Protein AF-H9EZC6-F1 (afdb_monomer)

Mean predicted aligned error: 5.88 Å

Sequence (242 aa):
MAAARDPPEVSLREATQRKLRRFSELRGKLVAPGEFWDIVAITAADEKQELAYNHQLSEKLKRKELPLGVQYHVFVDPAGAKIGNGGSTLCALQRLEKLYGDKWNSFIILLIHSGGYSQRLPNASALGKIFTALPLGNPIYQMLELKLAMYIDFPLHMNPGILVTCADDIELYSIGEFEFIRFDKPGFTALAHPSTLTIGTTHGVFVLDPFDDLKHRDLEYRSCHRFLHKPSIEKMYQFNAV

Radius of gyration: 19.21 Å; Cα contacts (8 Å, |Δi|>4): 349; chains: 1; bounding box: 43×47×51 Å

Foldseek 3Di:
DPPDDDDLVVLLVVQLVVLLVVQVVQQLEADDQLQAFQEEEEEAADPVLQVLQVVVVVVSNVVSVGGPNHHYYYHYQDPDDDPPPVSSVVRVVVVLCVVQPPCSQQGEYEYEYFHDCQVVDPQCNPNTLLQCWDPDDVVTDGLVSQVRSQCSQPSNAAGRDYDYYYSHDHDTAGADPPGDDHHHDPDDDDDDDDDDLVVLLQAKFFQFDDDDDPDDDRDDDTDTDDIDGNDHSVVCVVSVRD

Solvent-accessible surface area (backbone atoms only — not comparable to full-atom values): 14286 Å² total; per-residue (Å²): 131,83,75,82,77,72,58,72,71,55,47,32,51,52,40,47,51,50,32,48,50,55,40,61,70,37,33,54,33,78,57,56,92,50,68,41,57,47,29,41,38,34,36,17,62,33,70,69,50,30,54,53,50,52,50,54,53,52,52,34,50,77,70,32,68,39,55,33,77,47,46,78,44,70,40,57,42,73,89,78,73,89,63,55,71,72,42,46,49,54,53,45,50,54,50,44,39,71,74,48,45,91,56,47,70,70,34,38,32,41,36,31,49,39,48,56,78,38,84,88,38,78,83,22,49,82,65,24,46,35,58,31,77,45,105,45,72,86,76,67,30,27,36,50,56,50,55,55,17,61,51,50,71,45,39,73,28,42,50,56,43,74,51,78,47,63,35,85,72,81,76,82,64,37,73,53,98,89,52,80,79,74,50,76,68,89,84,83,86,82,89,83,77,92,74,56,66,75,58,34,41,78,32,76,39,69,24,57,62,90,74,94,71,86,71,89,64,87,65,84,90,77,62,67,84,46,78,38,79,43,37,55,64,68,54,30,61,76,63,62,49,119

InterPro domains:
  IPR012887 GDP-fucose pyrophosphorylase domain [PF07959] (101-242)

Structure (mmCIF, N/CA/C/O backbone):
data_AF-H9EZC6-F1
#
_entry.id   AF-H9EZC6-F1
#
loop_
_atom_site.group_PDB
_atom_site.id
_atom_site.type_symbol
_atom_site.label_atom_id
_atom_site.label_alt_id
_atom_site.label_comp_id
_atom_site.label_asym_id
_atom_site.label_entity_id
_atom_site.label_seq_id
_atom_site.pdbx_PDB_ins_code
_atom_site.Cartn_x
_atom_site.Cartn_y
_atom_site.Cartn_z
_atom_site.occupancy
_atom_site.B_iso_or_equiv
_atom_site.auth_seq_id
_atom_site.auth_comp_id
_atom_site.auth_asym_id
_atom_site.auth_atom_id
_atom_site.pdbx_PDB_model_num
ATOM 1 N N . MET A 1 1 ? 12.438 25.094 -27.622 1.00 32.56 1 MET A N 1
ATOM 2 C CA . MET A 1 1 ? 13.583 24.736 -26.760 1.00 32.56 1 MET A CA 1
ATOM 3 C C . MET A 1 1 ? 13.101 23.652 -25.819 1.00 32.56 1 MET A C 1
ATOM 5 O O . MET A 1 1 ? 12.240 23.939 -25.002 1.00 32.56 1 MET A O 1
ATOM 9 N N . ALA A 1 2 ? 13.541 22.407 -26.006 1.00 34.75 2 ALA A N 1
ATOM 10 C CA . ALA A 1 2 ? 13.236 21.346 -25.051 1.00 34.75 2 ALA A CA 1
ATOM 11 C C . ALA A 1 2 ? 14.028 21.645 -23.774 1.00 34.75 2 ALA A C 1
ATOM 13 O O . ALA A 1 2 ? 15.254 21.735 -23.837 1.00 34.75 2 ALA A O 1
ATOM 14 N N . ALA A 1 3 ? 13.334 21.886 -22.661 1.00 39.91 3 ALA A N 1
ATOM 15 C CA . ALA A 1 3 ? 13.980 22.002 -21.363 1.00 39.91 3 ALA A CA 1
ATOM 16 C C . ALA A 1 3 ? 14.793 20.722 -21.117 1.00 39.91 3 ALA A C 1
ATOM 18 O O . ALA A 1 3 ? 14.303 19.615 -21.364 1.00 39.91 3 ALA A O 1
ATOM 19 N N . ALA A 1 4 ? 16.053 20.879 -20.712 1.00 46.38 4 ALA A N 1
ATOM 20 C CA . ALA A 1 4 ? 16.872 19.755 -20.290 1.00 46.38 4 ALA A CA 1
ATOM 21 C C . ALA A 1 4 ? 16.149 19.070 -19.122 1.00 46.38 4 ALA A C 1
ATOM 23 O O . ALA A 1 4 ? 15.811 19.733 -18.146 1.00 46.38 4 ALA A O 1
ATOM 24 N N . ARG A 1 5 ? 15.842 17.777 -19.264 1.00 57.22 5 ARG A N 1
ATOM 25 C CA . ARG A 1 5 ? 15.222 16.995 -18.191 1.00 57.22 5 ARG A CA 1
ATOM 26 C C . ARG A 1 5 ? 16.236 16.816 -17.068 1.00 57.22 5 ARG A C 1
ATOM 28 O O . ARG A 1 5 ? 17.398 16.516 -17.348 1.00 57.22 5 ARG A O 1
ATOM 35 N N . ASP A 1 6 ? 15.785 16.981 -15.831 1.00 56.06 6 ASP A N 1
ATOM 36 C CA . ASP A 1 6 ? 16.609 16.704 -14.663 1.00 56.06 6 ASP A CA 1
ATOM 37 C C . ASP A 1 6 ? 17.053 15.233 -14.641 1.00 56.06 6 ASP A C 1
ATOM 39 O O . ASP A 1 6 ? 16.346 14.359 -15.157 1.00 56.06 6 ASP A O 1
ATOM 43 N N . PRO A 1 7 ? 18.222 14.924 -14.052 1.00 61.66 7 PRO A N 1
ATOM 44 C CA . PRO A 1 7 ? 18.649 13.546 -13.859 1.00 61.66 7 PRO A CA 1
ATOM 45 C C . PRO A 1 7 ? 17.570 12.736 -13.110 1.00 61.66 7 PRO A C 1
ATOM 47 O O . PRO A 1 7 ? 16.959 13.276 -12.181 1.00 61.66 7 PRO A O 1
ATOM 50 N N . PRO A 1 8 ? 17.370 11.438 -13.419 1.00 64.06 8 PRO A N 1
ATOM 51 C CA . PRO A 1 8 ? 16.314 10.612 -12.810 1.00 64.06 8 PRO A CA 1
ATOM 52 C C . PRO A 1 8 ? 16.313 10.628 -11.270 1.00 64.06 8 PRO A C 1
ATOM 54 O O . PRO A 1 8 ? 15.268 10.624 -10.623 1.00 64.06 8 PRO A O 1
ATOM 57 N N . GLU A 1 9 ? 17.499 10.716 -10.664 1.00 70.94 9 GLU A N 1
ATOM 58 C CA . GLU A 1 9 ? 17.682 10.770 -9.209 1.00 70.94 9 GLU A CA 1
ATOM 59 C C . GLU A 1 9 ? 17.181 12.090 -8.583 1.00 70.94 9 GLU A C 1
ATOM 61 O O . GLU A 1 9 ? 16.659 12.098 -7.465 1.00 70.94 9 GLU A O 1
ATOM 66 N N . VAL A 1 10 ? 17.275 13.204 -9.318 1.00 77.06 10 VAL A N 1
ATOM 67 C CA . VAL A 1 10 ? 16.766 14.519 -8.894 1.00 77.06 10 VAL A CA 1
ATOM 68 C C . VAL A 1 10 ? 15.237 14.534 -8.970 1.00 77.06 10 VAL A C 1
ATOM 70 O O . VAL A 1 10 ? 14.586 14.848 -7.971 1.00 77.06 10 VAL A O 1
ATOM 73 N N . SER A 1 11 ? 14.674 14.070 -10.092 1.00 84.00 11 SER A N 1
ATOM 74 C CA . SER A 1 11 ? 13.224 13.899 -10.309 1.00 84.00 11 SER A CA 1
ATOM 75 C C . SER A 1 11 ? 12.580 13.068 -9.189 1.00 84.00 11 SER A C 1
ATOM 77 O O . SER A 1 11 ? 11.600 13.484 -8.561 1.00 84.00 11 SER A O 1
ATOM 79 N N . LEU A 1 12 ? 13.180 11.921 -8.849 1.00 89.06 12 LEU A N 1
ATOM 80 C CA . LEU A 1 12 ? 12.674 11.034 -7.802 1.00 89.06 12 LEU A CA 1
ATOM 81 C C . LEU A 1 12 ? 12.683 11.690 -6.415 1.00 89.06 12 LEU A C 1
ATOM 83 O O . LEU A 1 12 ? 11.717 11.567 -5.650 1.00 89.06 12 LEU A O 1
ATOM 87 N N . ARG A 1 13 ? 13.763 12.401 -6.078 1.00 91.44 13 ARG A N 1
ATOM 88 C CA . ARG A 1 13 ? 13.899 13.099 -4.794 1.00 91.44 13 ARG A CA 1
ATOM 89 C C . ARG A 1 13 ? 12.854 14.198 -4.649 1.00 91.44 13 ARG A C 1
ATOM 91 O O . ARG A 1 13 ? 12.199 14.282 -3.608 1.00 91.44 13 ARG A O 1
ATOM 98 N N . GLU A 1 14 ? 12.673 15.018 -5.676 1.00 92.50 14 GLU A N 1
ATOM 99 C CA . GLU A 1 14 ? 11.686 16.098 -5.674 1.00 92.50 14 GLU A CA 1
ATOM 100 C C . GLU A 1 14 ? 10.259 15.558 -5.594 1.00 92.50 14 GLU A C 1
ATOM 102 O O . GLU A 1 14 ? 9.465 16.022 -4.768 1.00 92.50 14 GLU A O 1
ATOM 107 N N . ALA A 1 15 ? 9.949 14.517 -6.371 1.00 93.06 15 ALA A N 1
ATOM 108 C CA . ALA A 1 15 ? 8.660 13.843 -6.322 1.00 93.06 15 ALA A CA 1
ATOM 109 C C . ALA A 1 15 ? 8.387 13.240 -4.937 1.00 93.06 15 ALA A C 1
ATOM 111 O O . ALA A 1 15 ? 7.265 13.324 -4.437 1.00 93.06 15 ALA A O 1
ATOM 112 N N . THR A 1 16 ? 9.399 12.663 -4.287 1.00 94.44 16 THR A N 1
ATOM 113 C CA . THR A 1 16 ? 9.291 12.137 -2.917 1.00 94.44 16 THR A CA 1
ATOM 114 C C . THR A 1 16 ? 9.009 13.260 -1.920 1.00 94.44 16 THR A C 1
ATOM 116 O O . THR A 1 16 ? 8.080 13.166 -1.117 1.00 94.44 16 THR A O 1
ATOM 119 N N . GLN A 1 17 ? 9.747 14.370 -1.998 1.00 94.94 17 GLN A N 1
ATOM 120 C CA . GLN A 1 17 ? 9.526 15.527 -1.129 1.00 94.94 17 GLN A CA 1
ATOM 121 C C . GLN A 1 17 ? 8.145 16.160 -1.331 1.00 94.94 17 GLN A C 1
ATOM 123 O O . GLN A 1 17 ? 7.501 16.534 -0.352 1.00 94.94 17 GLN A O 1
ATOM 128 N N . ARG A 1 18 ? 7.664 16.254 -2.577 1.00 95.56 18 ARG A N 1
ATOM 129 C CA . ARG A 1 18 ? 6.307 16.721 -2.897 1.00 95.56 18 ARG A CA 1
ATOM 130 C C . ARG A 1 18 ? 5.257 15.870 -2.191 1.00 95.56 18 ARG A C 1
ATOM 132 O O . ARG A 1 18 ? 4.394 16.424 -1.515 1.00 95.56 18 ARG A O 1
ATOM 139 N N . LYS A 1 19 ? 5.349 14.543 -2.312 1.00 96.06 19 LYS A N 1
ATOM 140 C CA . LYS A 1 19 ? 4.419 13.606 -1.668 1.00 96.06 19 LYS A CA 1
ATOM 141 C C . LYS A 1 19 ? 4.430 13.744 -0.144 1.00 96.06 19 LYS A C 1
ATOM 143 O O . LYS A 1 19 ? 3.372 13.823 0.472 1.00 96.06 19 LYS A O 1
ATOM 148 N N . LEU A 1 20 ? 5.616 13.854 0.461 1.00 96.75 20 LEU A N 1
ATOM 149 C CA . LEU A 1 20 ? 5.766 14.060 1.907 1.00 96.75 20 LEU A CA 1
ATOM 150 C C . LEU A 1 20 ? 5.159 15.392 2.378 1.00 96.75 20 LEU A C 1
ATOM 152 O O . LEU A 1 20 ? 4.493 15.412 3.414 1.00 96.75 20 LEU A O 1
ATOM 156 N N . ARG A 1 21 ? 5.356 16.486 1.625 1.00 96.38 21 ARG A N 1
ATOM 157 C CA . ARG A 1 21 ? 4.735 17.794 1.909 1.00 96.38 21 ARG A CA 1
ATOM 158 C C . ARG A 1 21 ? 3.214 17.710 1.824 1.00 96.38 21 ARG A C 1
ATOM 160 O O . ARG A 1 21 ? 2.544 18.055 2.791 1.00 96.38 21 ARG A O 1
ATOM 167 N N . ARG A 1 22 ? 2.690 17.155 0.728 1.00 96.12 22 ARG A N 1
ATOM 168 C CA . ARG A 1 22 ? 1.249 16.955 0.527 1.00 96.12 22 ARG A CA 1
ATOM 169 C C . ARG A 1 22 ? 0.639 16.113 1.650 1.00 96.12 22 ARG A C 1
ATOM 171 O O . ARG A 1 22 ? -0.385 16.486 2.204 1.00 96.12 22 ARG A O 1
ATOM 178 N N . PHE A 1 23 ? 1.286 15.016 2.047 1.00 97.38 23 PHE A N 1
ATOM 179 C CA . PHE A 1 23 ? 0.817 14.209 3.175 1.00 97.38 23 PHE A CA 1
ATOM 180 C C . PHE A 1 23 ? 0.803 15.018 4.472 1.00 97.38 23 PHE A C 1
ATOM 182 O O . PHE A 1 23 ? -0.199 15.015 5.182 1.00 97.38 23 PHE A O 1
ATOM 189 N N . SER A 1 24 ? 1.878 15.761 4.753 1.00 96.44 24 SER A N 1
ATOM 190 C CA . SER A 1 24 ? 1.959 16.621 5.935 1.00 96.44 24 SER A CA 1
ATOM 191 C C . SER A 1 24 ? 0.844 17.667 5.986 1.00 96.44 24 SER A C 1
ATOM 193 O O . SER A 1 24 ? 0.388 18.002 7.076 1.00 96.44 24 SER A O 1
ATOM 195 N N . GLU A 1 25 ? 0.3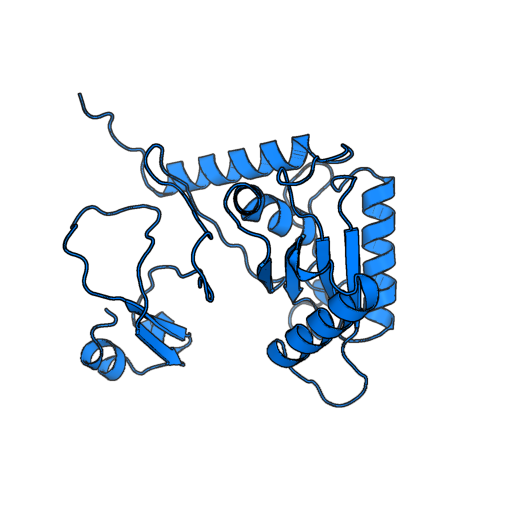96 18.175 4.838 1.00 96.31 25 GLU A N 1
ATOM 196 C CA . GLU A 1 25 ? -0.709 19.132 4.748 1.00 96.31 25 GLU A CA 1
ATOM 197 C C . GLU A 1 25 ? -2.073 18.510 5.064 1.00 96.31 25 GLU A C 1
ATOM 199 O O . GLU A 1 25 ? -2.957 19.246 5.500 1.00 96.31 25 GLU A O 1
ATOM 204 N N . LEU A 1 26 ? -2.255 17.197 4.875 1.00 97.00 26 LEU A N 1
ATOM 205 C CA . LEU A 1 26 ? -3.508 16.484 5.164 1.00 97.00 26 LEU A CA 1
ATOM 206 C C . LEU A 1 26 ? -3.623 16.013 6.622 1.00 97.00 26 LEU A C 1
ATOM 208 O O . LEU A 1 26 ? -4.726 15.733 7.096 1.00 97.00 26 LEU A O 1
ATOM 212 N N . ARG A 1 27 ? -2.507 15.917 7.354 1.00 96.69 27 ARG A N 1
ATOM 213 C CA . ARG A 1 27 ? -2.490 15.440 8.748 1.00 96.69 27 ARG A CA 1
ATOM 214 C C . ARG A 1 27 ? -3.415 16.285 9.626 1.00 96.69 27 ARG A C 1
ATOM 216 O O . ARG A 1 27 ? -3.333 17.513 9.639 1.00 96.69 27 ARG A O 1
ATOM 223 N N . GLY A 1 28 ? -4.318 15.623 10.350 1.00 97.44 28 GLY A N 1
ATOM 224 C CA . GLY A 1 28 ? -5.269 16.288 11.238 1.00 97.44 28 GLY A CA 1
ATOM 225 C C . GLY A 1 28 ? -6.400 17.053 10.551 1.00 97.44 28 GLY A C 1
ATOM 226 O O . GLY A 1 28 ? -7.158 17.727 11.251 1.00 97.44 28 GLY A O 1
ATOM 227 N N . LYS A 1 29 ? -6.518 16.980 9.220 1.00 97.88 29 LYS A N 1
ATOM 228 C CA . LYS A 1 29 ? -7.589 17.620 8.446 1.00 97.88 29 LYS A CA 1
ATOM 229 C C . LYS A 1 29 ? -8.575 16.584 7.932 1.00 97.88 29 LYS A C 1
ATOM 231 O O . LYS A 1 29 ? -8.196 15.447 7.674 1.00 97.88 29 LYS A O 1
ATOM 236 N N . LEU A 1 30 ? -9.832 16.994 7.785 1.00 97.44 30 LEU A N 1
ATOM 237 C CA . LEU A 1 30 ? -10.843 16.190 7.109 1.00 97.44 30 LEU A CA 1
ATOM 238 C C . LEU A 1 30 ? -10.522 16.156 5.611 1.00 97.44 30 LEU A C 1
ATOM 240 O O . LEU A 1 30 ? -10.418 17.219 5.002 1.00 97.44 30 LEU A O 1
ATOM 244 N N . VAL A 1 31 ? -10.352 14.962 5.050 1.00 96.31 31 VAL A N 1
ATOM 245 C CA . VAL A 1 31 ? -10.200 14.764 3.601 1.00 96.31 31 VAL A CA 1
ATOM 246 C C . VAL A 1 31 ? -11.561 14.519 2.958 1.00 96.31 31 VAL A C 1
ATOM 248 O O . VAL A 1 31 ? -12.413 13.849 3.547 1.00 96.31 31 VAL A O 1
ATOM 251 N N . ALA A 1 32 ? -11.782 15.071 1.765 1.00 90.25 32 ALA A N 1
ATOM 252 C CA . ALA A 1 32 ? -12.988 14.790 0.996 1.00 90.25 32 ALA A CA 1
ATOM 253 C C . ALA A 1 32 ? -12.870 13.446 0.245 1.00 90.25 32 ALA A C 1
ATOM 255 O O . ALA A 1 32 ? -11.755 12.986 -0.030 1.00 90.25 32 ALA A O 1
ATOM 256 N N . PRO A 1 33 ? -14.001 12.810 -0.123 1.00 86.69 33 PRO A N 1
ATOM 257 C CA . PRO A 1 33 ? -13.986 11.612 -0.959 1.00 86.69 33 PRO A CA 1
ATOM 258 C C . PRO A 1 33 ? -13.176 11.826 -2.244 1.00 86.69 33 PRO A C 1
ATOM 260 O O . PRO A 1 33 ? -13.341 12.838 -2.926 1.00 86.69 33 PRO A O 1
ATOM 263 N N . GLY A 1 34 ? -12.292 10.880 -2.563 1.00 86.00 34 GLY A N 1
ATOM 264 C CA . GLY A 1 34 ? -11.410 10.938 -3.735 1.00 86.00 34 GLY A CA 1
ATOM 265 C C . GLY A 1 34 ? -10.134 11.776 -3.567 1.00 86.00 34 GLY A C 1
ATOM 266 O O . GLY A 1 34 ? -9.217 11.631 -4.371 1.00 86.00 34 GLY A O 1
ATOM 267 N N . GLU A 1 35 ? -10.002 12.605 -2.524 1.00 92.00 35 GLU A N 1
ATOM 268 C CA . GLU A 1 35 ? -8.750 13.341 -2.260 1.00 92.00 35 GLU A CA 1
ATOM 269 C C . GLU A 1 35 ? -7.660 12.457 -1.639 1.00 92.00 35 GLU A C 1
ATOM 271 O O . GLU A 1 35 ? -6.462 12.738 -1.766 1.00 92.00 35 GLU A O 1
ATOM 276 N N . PHE A 1 36 ? -8.088 11.401 -0.948 1.00 97.38 36 PHE A N 1
ATOM 277 C CA . PHE A 1 36 ? -7.259 10.441 -0.234 1.00 97.38 36 PHE A CA 1
ATOM 278 C C . PHE A 1 36 ? -7.974 9.077 -0.165 1.00 97.38 36 PHE A C 1
ATOM 280 O O . PHE A 1 36 ? -9.028 8.893 -0.767 1.00 97.38 36 PHE A O 1
ATOM 287 N N . TRP A 1 37 ? -7.395 8.110 0.548 1.00 98.06 37 TRP A N 1
ATOM 288 C CA . TRP A 1 37 ? -8.000 6.798 0.787 1.00 98.06 37 TRP A CA 1
ATOM 289 C C . TRP A 1 37 ? -9.295 6.914 1.595 1.00 98.06 37 TRP A C 1
ATOM 291 O O . TRP A 1 37 ? -9.308 7.586 2.625 1.00 98.06 37 TRP A O 1
ATOM 301 N N . ASP A 1 38 ? -10.342 6.194 1.194 1.00 98.00 38 ASP A N 1
ATOM 302 C CA . ASP A 1 38 ? -11.565 6.078 1.998 1.00 98.00 38 ASP A CA 1
ATOM 303 C C . ASP A 1 38 ? -11.329 5.159 3.203 1.00 98.00 38 ASP A C 1
ATOM 305 O O . ASP A 1 38 ? -11.803 5.406 4.316 1.00 98.00 38 ASP A O 1
ATOM 30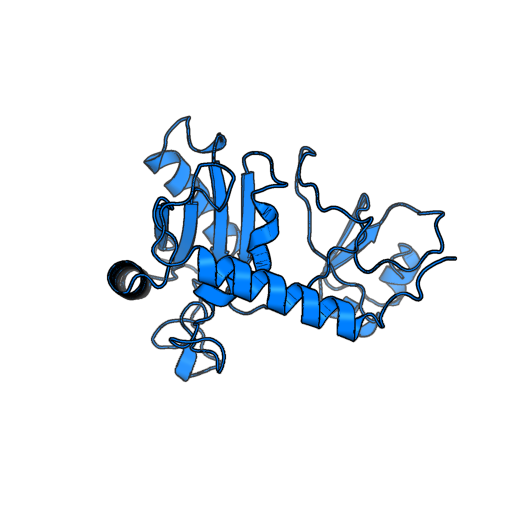9 N N . ILE A 1 39 ? -10.565 4.086 2.972 1.00 98.38 39 ILE A N 1
ATOM 310 C CA . ILE A 1 39 ? -10.267 3.052 3.959 1.00 98.38 39 ILE A CA 1
ATOM 311 C C . ILE A 1 39 ? -8.776 2.718 3.928 1.00 98.38 39 ILE A C 1
ATOM 313 O O . ILE A 1 39 ? -8.194 2.487 2.868 1.00 98.38 39 ILE A O 1
ATOM 317 N N . VAL A 1 40 ? -8.170 2.615 5.109 1.00 98.62 40 VAL A N 1
ATOM 318 C CA . VAL A 1 40 ? -6.832 2.047 5.302 1.00 98.62 40 VAL A CA 1
ATOM 319 C C . VAL A 1 40 ? -6.968 0.828 6.208 1.00 98.62 40 VAL A C 1
ATOM 321 O O . VAL A 1 40 ? -7.254 0.952 7.397 1.00 98.62 40 VAL A O 1
ATOM 324 N N . ALA A 1 41 ? -6.773 -0.357 5.641 1.00 98.31 41 ALA A N 1
ATOM 325 C CA . ALA A 1 41 ? -6.841 -1.629 6.342 1.00 98.31 41 ALA A CA 1
ATOM 326 C C . ALA A 1 41 ? -5.431 -2.186 6.576 1.00 98.31 41 ALA A C 1
ATOM 328 O O . ALA A 1 41 ? -4.620 -2.260 5.657 1.00 98.31 41 ALA A O 1
ATOM 329 N N . ILE A 1 42 ? -5.140 -2.614 7.801 1.00 97.88 42 ILE A N 1
ATOM 330 C CA . ILE A 1 42 ? -3.859 -3.205 8.195 1.00 97.88 42 ILE A CA 1
ATOM 331 C C . ILE A 1 42 ? -4.119 -4.633 8.663 1.00 97.88 42 ILE A C 1
ATOM 333 O O . ILE A 1 42 ? -4.965 -4.861 9.520 1.00 97.88 42 ILE A O 1
ATOM 337 N N . THR A 1 43 ? -3.394 -5.613 8.133 1.00 96.12 43 THR A N 1
ATOM 338 C CA . THR A 1 43 ? -3.502 -6.995 8.640 1.00 96.12 43 THR A CA 1
ATOM 339 C C . THR A 1 43 ? -2.638 -7.198 9.883 1.00 96.12 43 THR A C 1
ATOM 341 O O . THR A 1 43 ? -1.543 -6.637 9.984 1.00 96.12 43 THR A O 1
ATOM 344 N N . ALA A 1 44 ? -3.114 -8.022 10.810 1.00 93.19 44 ALA A N 1
ATOM 345 C CA . ALA A 1 44 ? -2.422 -8.432 12.025 1.00 93.19 44 ALA A CA 1
ATOM 346 C C . ALA A 1 44 ? -2.389 -9.965 12.119 1.00 93.19 44 ALA A C 1
ATOM 348 O O . ALA A 1 44 ? -3.308 -10.645 11.682 1.00 93.19 44 ALA A O 1
ATOM 349 N N . ALA A 1 45 ? -1.324 -10.515 12.690 1.00 89.81 45 ALA A N 1
ATOM 350 C CA . ALA A 1 45 ? -1.104 -11.951 12.817 1.00 89.81 45 ALA A CA 1
ATOM 351 C C . ALA A 1 45 ? -1.918 -12.584 13.956 1.00 89.81 45 ALA A C 1
ATOM 353 O O . ALA A 1 45 ? -2.197 -13.777 13.908 1.00 89.81 45 ALA A O 1
ATOM 354 N N . ASP A 1 46 ? -2.249 -11.808 14.992 1.00 90.06 46 ASP A N 1
ATOM 355 C CA . ASP A 1 46 ? -3.024 -12.252 16.149 1.00 90.06 46 ASP A CA 1
ATOM 356 C C . ASP A 1 46 ? -3.727 -11.075 16.853 1.00 90.06 46 ASP A C 1
ATOM 358 O O . ASP A 1 46 ? -3.497 -9.902 16.540 1.00 90.06 46 ASP A O 1
ATOM 362 N N . GLU A 1 47 ? -4.596 -11.396 17.814 1.00 91.56 47 GLU A N 1
ATOM 363 C CA . GLU A 1 47 ? -5.403 -10.423 18.563 1.00 91.56 47 GLU A CA 1
ATOM 364 C C . GLU A 1 47 ? -4.546 -9.455 19.396 1.00 91.56 47 GLU A C 1
ATOM 366 O O . GLU A 1 47 ? -4.925 -8.304 19.617 1.00 91.56 47 GLU A O 1
ATOM 371 N N . LYS A 1 48 ? -3.359 -9.882 19.852 1.00 89.88 48 LYS A N 1
ATOM 372 C CA . LYS A 1 48 ? -2.454 -9.002 20.609 1.00 89.88 48 LYS A CA 1
ATOM 373 C C . LYS A 1 48 ? -1.875 -7.933 19.693 1.00 89.88 48 LYS A C 1
ATOM 375 O O . LYS A 1 48 ? -1.796 -6.766 20.079 1.00 89.88 48 LYS A O 1
ATOM 380 N N . GLN A 1 49 ? -1.483 -8.327 18.484 1.00 90.56 49 GLN A N 1
ATOM 381 C CA . GLN A 1 49 ? -1.015 -7.403 17.464 1.00 90.56 49 GLN A CA 1
ATOM 382 C C . GLN A 1 49 ? -2.144 -6.472 17.010 1.00 90.56 49 GLN A C 1
ATOM 384 O O . GLN A 1 49 ? -1.915 -5.270 16.895 1.00 90.56 49 GLN A O 1
ATOM 389 N N . GLU A 1 50 ? -3.362 -6.987 16.838 1.00 93.69 50 GLU A N 1
ATOM 390 C CA . GLU A 1 50 ? -4.543 -6.172 16.539 1.00 93.69 50 GLU A CA 1
ATOM 391 C C . GLU A 1 50 ? -4.774 -5.090 17.606 1.00 93.69 50 GLU A C 1
ATOM 393 O O . GLU A 1 50 ? -4.893 -3.907 17.277 1.00 93.69 50 GLU A O 1
ATOM 398 N N . LEU A 1 51 ? -4.764 -5.462 18.890 1.00 94.12 51 LEU A N 1
ATOM 399 C CA . LEU A 1 51 ? -4.919 -4.523 20.001 1.00 94.12 51 LEU A CA 1
ATOM 400 C C . LEU A 1 51 ? -3.826 -3.443 19.997 1.00 94.12 51 LEU A C 1
ATOM 402 O O . LEU A 1 51 ? -4.120 -2.253 20.134 1.00 94.12 51 LEU A O 1
ATOM 406 N N . ALA A 1 52 ? -2.566 -3.845 19.814 1.00 93.50 52 ALA A N 1
ATOM 407 C CA . ALA A 1 52 ? -1.439 -2.919 19.763 1.00 93.50 52 ALA A CA 1
ATOM 408 C C . ALA A 1 52 ? -1.559 -1.938 18.584 1.00 93.50 52 ALA A C 1
ATOM 410 O O . ALA A 1 52 ? -1.316 -0.741 18.746 1.00 93.50 52 ALA A O 1
ATOM 411 N N . TYR A 1 53 ? -1.966 -2.425 17.411 1.00 95.62 53 TYR A N 1
ATOM 412 C CA . TYR A 1 53 ? -2.122 -1.613 16.205 1.00 95.62 53 TYR A CA 1
ATOM 413 C C . TYR A 1 53 ? -3.276 -0.624 16.341 1.00 95.62 53 TYR A C 1
ATOM 415 O O . TYR A 1 53 ? -3.113 0.553 16.022 1.00 95.62 53 TYR A O 1
ATOM 423 N N . ASN A 1 54 ? -4.407 -1.066 16.892 1.00 97.38 54 ASN A N 1
ATOM 424 C CA . ASN A 1 54 ? -5.537 -0.190 17.190 1.00 97.38 54 ASN A CA 1
ATOM 425 C C . ASN A 1 54 ? -5.151 0.917 18.179 1.00 97.38 54 ASN A C 1
ATOM 427 O O . ASN A 1 54 ? -5.510 2.079 17.977 1.00 97.38 54 ASN A O 1
ATOM 431 N N . HIS A 1 55 ? -4.360 0.598 19.209 1.00 96.56 55 HIS A N 1
ATOM 432 C CA . HIS A 1 55 ? -3.843 1.609 20.130 1.00 96.56 55 HIS A CA 1
ATOM 433 C C . HIS A 1 55 ? -2.934 2.626 19.417 1.00 96.56 55 HIS A C 1
ATOM 435 O O . HIS A 1 55 ? -3.098 3.830 19.614 1.00 96.56 55 HIS A O 1
ATOM 441 N N . GLN A 1 56 ? -2.015 2.171 18.554 1.00 96.25 56 GLN A N 1
ATOM 442 C CA . GLN A 1 56 ? -1.165 3.067 17.757 1.00 96.25 56 GLN A CA 1
ATOM 443 C C . GLN A 1 56 ? -1.999 3.992 16.859 1.00 96.25 56 GLN A C 1
ATOM 445 O O . GLN A 1 56 ? -1.798 5.205 16.887 1.00 96.25 56 GLN A O 1
ATOM 450 N N . LEU A 1 57 ? -2.971 3.455 16.115 1.00 97.94 57 LEU A N 1
ATOM 451 C CA . LEU A 1 57 ? -3.855 4.243 15.248 1.00 97.94 57 LEU A CA 1
ATOM 452 C C . LEU A 1 57 ? -4.655 5.287 16.038 1.00 97.94 57 LEU A C 1
ATOM 454 O O . LEU A 1 57 ? -4.675 6.461 15.666 1.00 97.94 57 LEU A O 1
ATOM 458 N N . SER A 1 58 ? -5.264 4.882 17.155 1.00 98.00 58 SER A N 1
ATOM 459 C CA . SER A 1 58 ? -6.019 5.781 18.036 1.00 98.00 58 SER A CA 1
ATOM 460 C C . SER A 1 58 ? -5.149 6.932 18.546 1.00 98.00 58 SER A C 1
ATOM 462 O O . SER A 1 58 ? -5.546 8.096 18.480 1.00 98.00 58 SER A O 1
ATOM 464 N N . GLU A 1 59 ? -3.946 6.635 19.037 1.00 97.62 59 GLU A N 1
ATOM 465 C CA . GLU A 1 59 ? -3.027 7.658 19.538 1.00 97.62 59 GLU A CA 1
ATOM 466 C C . GLU A 1 59 ? -2.573 8.628 18.446 1.00 97.62 59 GLU A C 1
ATOM 468 O O . GLU A 1 59 ? -2.542 9.840 18.670 1.00 97.62 59 GLU A O 1
ATOM 473 N N . LYS A 1 60 ? -2.294 8.122 17.244 1.00 97.38 60 LYS A N 1
ATOM 474 C CA . LYS A 1 60 ? -1.951 8.956 16.090 1.00 97.38 60 LYS A CA 1
ATOM 475 C C . LYS A 1 60 ? -3.079 9.891 15.682 1.00 97.38 60 LYS A C 1
ATOM 477 O O . LYS A 1 60 ? -2.832 11.070 15.434 1.00 97.38 60 LYS A O 1
ATOM 482 N N . LEU A 1 61 ? -4.315 9.398 15.654 1.00 98.12 61 LEU A N 1
ATOM 483 C CA . LEU A 1 61 ? -5.491 10.217 15.357 1.00 98.12 61 LEU A CA 1
ATOM 484 C C . LEU A 1 61 ? -5.685 11.317 16.409 1.00 98.12 61 LEU A C 1
ATOM 486 O O . LEU A 1 61 ? -5.865 12.479 16.043 1.00 98.12 61 LEU A O 1
ATOM 490 N N . LYS A 1 62 ? -5.551 11.001 17.708 1.00 98.00 62 LYS A N 1
ATOM 491 C CA . LYS A 1 62 ? -5.612 12.003 18.795 1.00 98.00 62 LYS A CA 1
ATOM 492 C C . LYS A 1 62 ? -4.549 13.091 18.645 1.00 98.00 62 LYS A C 1
ATOM 494 O O . LYS A 1 62 ? -4.832 14.267 18.863 1.00 98.00 62 LYS A O 1
ATOM 499 N N . ARG A 1 63 ? -3.335 12.707 18.245 1.00 97.56 63 ARG A N 1
ATOM 500 C CA . ARG A 1 63 ? -2.207 13.622 17.997 1.00 97.56 63 ARG A CA 1
ATOM 501 C C . ARG A 1 63 ? -2.275 14.324 16.643 1.00 97.56 63 ARG A C 1
ATOM 503 O O . ARG A 1 63 ? -1.377 15.100 16.331 1.00 97.56 63 ARG A O 1
ATOM 510 N N . LYS A 1 64 ? -3.330 14.085 15.853 1.00 97.31 64 LYS A N 1
ATOM 511 C CA . LYS A 1 64 ? -3.515 14.651 14.509 1.00 97.31 64 LYS A CA 1
ATOM 512 C C . LYS A 1 64 ? -2.383 14.277 13.545 1.00 97.31 64 LYS A C 1
ATOM 514 O O . LYS A 1 64 ? -2.053 15.035 12.640 1.00 97.31 64 LYS A O 1
ATOM 519 N N . GLU A 1 65 ? -1.790 13.100 13.730 1.00 97.62 65 GLU A N 1
ATOM 520 C CA . GLU A 1 65 ? -0.691 12.600 12.901 1.00 97.62 65 GLU A CA 1
ATOM 521 C C . GLU A 1 65 ? -1.175 11.931 11.608 1.00 97.62 65 GLU A C 1
ATOM 523 O O . GLU A 1 65 ? -0.372 11.752 10.695 1.00 97.62 65 GLU A O 1
ATOM 528 N N . LEU A 1 66 ? -2.466 11.604 11.512 1.00 98.25 66 LEU A N 1
ATOM 529 C CA . LEU A 1 66 ? -3.109 10.995 10.346 1.00 98.25 66 LEU A CA 1
ATOM 530 C C . LEU A 1 66 ? -4.235 11.901 9.811 1.00 98.25 66 LEU A C 1
ATOM 532 O O . LEU A 1 66 ? -4.796 12.688 10.585 1.00 98.25 66 LEU A O 1
ATOM 536 N N . PRO A 1 67 ? -4.568 11.829 8.508 1.00 98.00 67 PRO A N 1
ATOM 537 C CA . PRO A 1 67 ? -5.764 12.468 7.960 1.00 98.00 67 PRO A CA 1
ATOM 538 C C . PRO A 1 67 ? -7.055 11.993 8.646 1.00 98.00 67 PRO A C 1
ATOM 540 O O . PRO A 1 67 ? -7.176 10.839 9.053 1.00 98.00 67 PRO A O 1
ATOM 543 N N . LEU A 1 68 ? -8.031 12.891 8.778 1.00 97.44 68 LEU A N 1
ATOM 544 C CA . LEU A 1 68 ? -9.355 12.612 9.344 1.00 97.44 68 LEU A CA 1
ATOM 545 C C . LEU A 1 68 ? -10.365 12.340 8.222 1.00 97.44 68 LEU A C 1
ATOM 547 O O . LEU A 1 68 ? -10.211 12.843 7.118 1.00 97.44 68 LEU A O 1
ATOM 551 N N . GLY A 1 69 ? -11.432 11.592 8.509 1.00 95.19 69 GLY A N 1
ATOM 552 C CA . GLY A 1 69 ? -12.441 11.193 7.510 1.00 95.19 69 GLY A CA 1
ATOM 553 C C . GLY A 1 69 ? -12.170 9.833 6.863 1.00 95.19 69 GLY A C 1
ATOM 554 O O . GLY A 1 69 ? -13.081 9.235 6.300 1.00 95.19 69 GLY A O 1
ATOM 555 N N . VAL A 1 70 ? -10.957 9.307 7.037 1.00 97.69 70 VAL A N 1
ATOM 556 C CA . VAL A 1 70 ? -10.538 7.965 6.615 1.00 97.69 70 VAL A CA 1
ATOM 557 C C . VAL A 1 70 ? -10.959 6.925 7.653 1.00 97.69 70 VAL A C 1
ATOM 559 O O . VAL A 1 70 ? -10.833 7.156 8.859 1.00 97.69 70 VAL A O 1
ATOM 562 N N . GLN A 1 71 ? -11.416 5.758 7.199 1.00 97.69 71 GLN A N 1
ATOM 563 C CA . GLN A 1 71 ? -11.694 4.618 8.073 1.00 97.69 71 GLN A CA 1
ATOM 564 C C . GLN A 1 71 ? -10.440 3.754 8.226 1.00 97.69 71 GLN A C 1
ATOM 566 O O . GLN A 1 71 ? -9.996 3.110 7.276 1.00 97.69 71 GLN A O 1
ATOM 571 N N . TYR A 1 72 ? -9.864 3.733 9.426 1.00 98.56 72 TYR A N 1
ATOM 572 C CA . TYR A 1 72 ? -8.696 2.910 9.738 1.00 98.56 72 TYR A CA 1
ATOM 573 C C . TYR A 1 72 ? -9.132 1.609 10.409 1.00 98.56 72 TYR A C 1
ATOM 575 O O . TYR A 1 72 ? -9.725 1.647 11.485 1.00 98.56 72 TYR A O 1
ATOM 583 N N . HIS A 1 73 ? -8.803 0.471 9.797 1.00 98.31 73 HIS A N 1
ATOM 584 C CA . HIS A 1 73 ? -9.121 -0.857 10.326 1.00 98.31 73 HIS A CA 1
ATOM 585 C C . HIS A 1 73 ? -7.874 -1.692 10.540 1.00 98.31 73 HIS A C 1
ATOM 587 O O . HIS A 1 73 ? -6.924 -1.633 9.758 1.00 98.31 73 HIS A O 1
ATOM 593 N N . VAL A 1 74 ? -7.925 -2.539 11.562 1.00 97.81 74 VAL A N 1
ATOM 594 C CA . VAL A 1 74 ? -6.981 -3.637 11.739 1.00 97.81 74 VAL A CA 1
ATOM 595 C C . VAL A 1 74 ? -7.754 -4.942 11.630 1.00 97.81 74 VAL A C 1
ATOM 597 O O . VAL A 1 74 ? -8.788 -5.095 12.273 1.00 97.81 74 VAL A O 1
ATOM 600 N N . PHE A 1 75 ? -7.279 -5.863 10.795 1.00 96.50 75 PHE A N 1
ATOM 601 C CA . PHE A 1 75 ? -7.894 -7.170 10.603 1.00 96.50 75 PHE A CA 1
ATOM 602 C C . PHE A 1 75 ? -6.935 -8.270 11.016 1.00 96.50 75 PHE A C 1
ATOM 604 O O . PHE A 1 75 ? -5.874 -8.442 10.417 1.00 96.50 75 PHE A O 1
ATOM 611 N N . VAL A 1 76 ? -7.335 -9.021 12.033 1.00 94.00 76 VAL A N 1
ATOM 612 C CA . VAL A 1 76 ? -6.604 -10.191 12.495 1.00 94.00 76 VAL A CA 1
ATOM 613 C C . VAL A 1 76 ? -6.802 -11.391 11.563 1.00 94.00 76 VAL A C 1
ATOM 615 O O . VAL A 1 76 ? -7.923 -11.693 11.134 1.00 94.00 76 VAL A O 1
ATOM 618 N N . ASP A 1 77 ? -5.707 -12.084 11.261 1.00 92.94 77 ASP A N 1
ATOM 619 C CA . ASP A 1 77 ? -5.737 -13.383 10.600 1.00 92.94 77 ASP A CA 1
ATOM 620 C C . ASP A 1 77 ? -6.438 -14.420 11.506 1.00 92.94 77 ASP A C 1
ATOM 622 O O . ASP A 1 77 ? -6.267 -14.403 12.728 1.00 92.94 77 ASP A O 1
ATOM 626 N N . PRO A 1 78 ? -7.234 -15.350 10.950 1.00 89.88 78 PRO A N 1
ATOM 627 C CA . PRO A 1 78 ? -7.834 -16.434 11.716 1.00 89.88 78 PRO A CA 1
ATOM 628 C C . PRO A 1 78 ? -6.801 -17.225 12.526 1.00 89.88 78 PRO A C 1
ATOM 630 O O . PRO A 1 78 ? -5.706 -17.525 12.047 1.00 89.88 78 PRO A O 1
ATOM 633 N N . ALA A 1 79 ? -7.186 -17.625 13.738 1.00 87.62 79 ALA A N 1
ATOM 634 C CA . ALA A 1 79 ? -6.354 -18.477 14.575 1.00 87.62 79 ALA A CA 1
ATOM 635 C C . ALA A 1 79 ? -6.040 -19.814 13.880 1.00 87.62 79 ALA A C 1
ATOM 637 O O . ALA A 1 79 ? -6.888 -20.402 13.206 1.00 87.62 79 ALA A O 1
ATOM 638 N N . GLY A 1 80 ? -4.830 -20.326 14.107 1.00 85.56 80 GLY A N 1
ATOM 6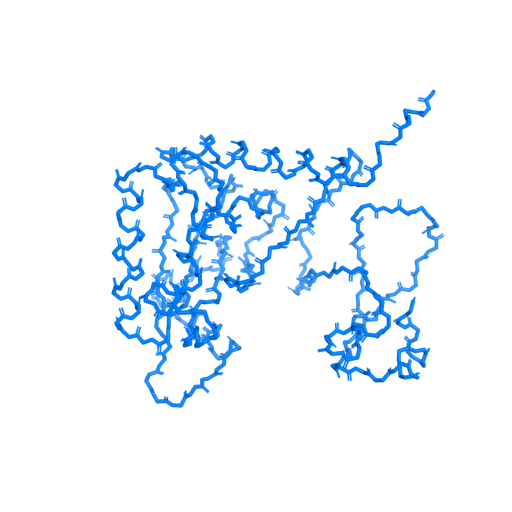39 C CA . GLY A 1 80 ? -4.382 -21.611 13.582 1.00 85.56 80 GLY A CA 1
ATOM 640 C C . GLY A 1 80 ? -3.168 -21.478 12.671 1.00 85.56 80 GLY A C 1
ATOM 641 O O . GLY A 1 80 ? -2.207 -20.777 12.990 1.00 85.56 80 GLY A O 1
ATOM 642 N N . ALA A 1 81 ? -3.175 -22.223 11.567 1.00 84.50 81 ALA A N 1
ATOM 643 C CA . ALA A 1 81 ? -2.053 -22.252 10.641 1.00 84.50 81 ALA A CA 1
ATOM 644 C C . ALA A 1 81 ? -1.883 -20.907 9.925 1.00 84.50 81 ALA A C 1
ATOM 646 O O . ALA A 1 81 ? -2.853 -20.243 9.566 1.00 84.50 81 ALA A O 1
ATOM 647 N N . LYS A 1 82 ? -0.628 -20.539 9.653 1.00 85.62 82 LYS A N 1
ATOM 648 C CA . LYS A 1 82 ? -0.317 -19.330 8.892 1.00 85.62 82 LYS A CA 1
ATOM 649 C C . LYS A 1 82 ? -0.887 -19.437 7.475 1.00 85.62 82 LYS A C 1
ATOM 651 O O . LYS A 1 82 ? -0.475 -20.303 6.708 1.00 85.62 82 LYS A O 1
ATOM 656 N N . ILE A 1 83 ? -1.763 -18.503 7.121 1.00 89.19 83 ILE A N 1
ATOM 657 C CA . ILE A 1 83 ? -2.461 -18.479 5.826 1.00 89.19 83 ILE A CA 1
ATOM 658 C C . ILE A 1 83 ? -1.695 -17.733 4.721 1.00 89.19 83 ILE A C 1
ATOM 660 O O . ILE A 1 83 ? -2.030 -17.840 3.542 1.00 89.19 83 ILE A O 1
ATOM 664 N N . GLY A 1 84 ? -0.638 -17.003 5.095 1.00 90.00 84 GLY A N 1
ATOM 665 C CA . GLY A 1 84 ? 0.164 -16.187 4.181 1.00 90.00 84 GLY A CA 1
ATOM 666 C C . GLY A 1 84 ? -0.594 -14.970 3.642 1.00 90.00 84 GLY A C 1
ATOM 667 O O . GLY A 1 84 ? -1.800 -14.851 3.819 1.00 90.00 84 GLY A O 1
ATOM 668 N N . ASN A 1 85 ? 0.114 -14.069 2.951 1.00 91.12 85 ASN A N 1
ATOM 669 C CA . ASN A 1 85 ? -0.453 -12.776 2.545 1.00 91.12 85 ASN A CA 1
ATOM 670 C C . ASN A 1 85 ? -1.726 -12.924 1.706 1.00 91.12 85 ASN A C 1
ATOM 672 O O . ASN A 1 85 ? -2.684 -12.213 1.964 1.00 91.12 85 ASN A O 1
ATOM 676 N N . GLY A 1 86 ? -1.768 -13.873 0.762 1.00 92.38 86 GLY A N 1
ATOM 677 C CA . GLY A 1 86 ? -2.965 -14.109 -0.052 1.00 92.38 86 GLY A CA 1
ATOM 678 C C . GLY A 1 86 ? -4.177 -14.544 0.778 1.00 92.38 86 GLY A C 1
ATOM 679 O O . GLY A 1 86 ? -5.283 -14.068 0.540 1.00 92.38 86 GLY A O 1
ATOM 680 N N . GLY A 1 87 ? -3.970 -15.386 1.796 1.00 94.62 87 GLY A N 1
ATOM 681 C CA . GLY A 1 87 ? -5.018 -15.728 2.755 1.00 94.62 87 GLY A CA 1
ATOM 682 C C . GLY A 1 87 ? -5.460 -14.509 3.562 1.00 94.62 87 GLY A C 1
ATOM 683 O O . GLY A 1 87 ? -6.654 -14.232 3.640 1.00 94.62 87 GLY A O 1
ATOM 684 N N . SER A 1 88 ? -4.507 -13.736 4.091 1.00 94.62 88 SER A N 1
ATOM 685 C CA . SER A 1 88 ? -4.793 -12.502 4.831 1.00 94.62 88 SER A CA 1
ATOM 686 C C . SER A 1 88 ? -5.553 -11.483 3.974 1.00 94.62 88 SER A C 1
ATOM 688 O O . SER A 1 88 ? -6.431 -10.790 4.481 1.00 94.62 88 SER A O 1
ATOM 690 N N . THR A 1 89 ? -5.268 -11.409 2.664 1.00 96.12 89 THR A N 1
ATOM 691 C CA . THR A 1 89 ? -6.022 -10.579 1.715 1.00 96.12 89 THR A CA 1
ATOM 692 C C . THR A 1 89 ? -7.477 -11.024 1.693 1.00 96.12 89 THR A C 1
ATOM 694 O O . THR A 1 89 ? -8.353 -10.211 1.960 1.00 96.12 89 THR A O 1
ATOM 697 N N . LEU A 1 90 ? -7.751 -12.310 1.448 1.00 96.31 90 LEU A N 1
ATOM 698 C CA . LEU A 1 90 ? -9.121 -12.834 1.396 1.00 96.31 90 LEU A CA 1
ATOM 699 C C . LEU A 1 90 ? -9.875 -12.621 2.716 1.00 96.31 90 LEU A C 1
ATOM 701 O O . LEU A 1 90 ? -11.041 -12.230 2.699 1.00 96.31 90 LEU A O 1
ATOM 705 N N . CYS A 1 91 ? -9.207 -12.812 3.857 1.00 95.69 91 CYS A N 1
ATOM 706 C CA . CYS A 1 91 ? -9.794 -12.533 5.165 1.00 95.69 91 CYS A CA 1
ATOM 707 C C . CYS A 1 91 ? -10.139 -11.047 5.334 1.00 95.69 91 CYS A C 1
ATOM 709 O O . CYS A 1 91 ? -11.243 -10.729 5.772 1.00 95.69 91 CYS A O 1
ATOM 711 N N . ALA A 1 92 ? -9.243 -10.134 4.951 1.00 96.44 92 ALA A N 1
ATOM 712 C CA . ALA A 1 92 ? -9.507 -8.698 4.993 1.00 96.44 92 ALA A CA 1
ATOM 713 C C . ALA A 1 92 ? -10.685 -8.302 4.087 1.00 96.44 92 ALA A C 1
ATOM 715 O O . ALA A 1 92 ? -11.552 -7.544 4.519 1.00 96.44 92 ALA A O 1
ATOM 716 N N . LEU A 1 93 ? -10.766 -8.855 2.871 1.00 96.31 93 LEU A N 1
ATOM 717 C CA . LEU A 1 93 ? -11.885 -8.617 1.952 1.00 96.31 93 LEU A CA 1
ATOM 718 C C . LEU A 1 93 ? -13.218 -9.073 2.549 1.00 96.31 93 LEU A C 1
ATOM 720 O O . LEU A 1 93 ? -14.177 -8.307 2.556 1.00 96.31 93 LEU A O 1
ATOM 724 N N . GLN A 1 94 ? -13.261 -10.273 3.131 1.00 96.38 94 GLN A N 1
ATOM 725 C CA . GLN A 1 94 ? -14.459 -10.783 3.801 1.00 96.38 94 GLN A CA 1
ATOM 726 C C . GLN A 1 94 ? -14.889 -9.886 4.975 1.00 96.38 94 GLN A C 1
ATOM 728 O O . GLN A 1 94 ? -16.081 -9.691 5.222 1.00 96.38 94 GLN A O 1
ATOM 733 N N . ARG A 1 95 ? -13.931 -9.321 5.724 1.00 96.75 95 ARG A N 1
ATOM 734 C CA . ARG A 1 95 ? -14.225 -8.377 6.814 1.00 96.75 95 ARG A CA 1
ATOM 735 C C . ARG A 1 95 ? -14.772 -7.054 6.289 1.00 96.75 95 ARG A C 1
ATOM 737 O O . ARG A 1 95 ? -15.740 -6.556 6.858 1.00 96.75 95 ARG A O 1
ATOM 744 N N . LEU A 1 96 ? -14.195 -6.516 5.216 1.00 97.19 96 LEU A N 1
ATOM 745 C CA . LEU A 1 96 ? -14.679 -5.298 4.562 1.00 97.19 96 LEU A CA 1
ATOM 746 C C . LEU A 1 96 ? -16.108 -5.480 4.041 1.00 97.19 96 LEU A C 1
ATOM 748 O O . LEU A 1 96 ? -16.971 -4.661 4.347 1.00 97.19 96 LEU A O 1
ATOM 752 N N . GLU A 1 97 ? -16.378 -6.582 3.344 1.00 96.75 97 GLU A N 1
ATOM 753 C CA . GLU A 1 97 ? -17.721 -6.930 2.871 1.00 96.75 97 GLU A CA 1
ATOM 754 C C . GLU A 1 97 ? -18.718 -7.013 4.036 1.00 96.75 97 GLU A C 1
ATOM 756 O O . GLU A 1 97 ? -19.786 -6.408 3.990 1.00 96.75 97 GLU A O 1
ATOM 761 N N . LYS A 1 98 ? -18.350 -7.678 5.139 1.00 97.19 98 LYS A N 1
ATOM 762 C CA . LYS A 1 98 ? -19.213 -7.779 6.326 1.00 97.19 98 LYS A CA 1
ATOM 763 C C . LYS A 1 98 ? -19.492 -6.425 6.991 1.00 97.19 98 LYS A C 1
ATOM 765 O O . LYS A 1 98 ? -20.582 -6.231 7.524 1.00 97.19 98 LYS A O 1
ATOM 770 N N . LEU A 1 99 ? -18.512 -5.522 7.022 1.00 97.44 99 LEU A N 1
ATOM 771 C CA . LEU A 1 99 ? -18.634 -4.213 7.674 1.00 97.44 99 LEU A CA 1
ATOM 772 C C . LEU A 1 99 ? -19.445 -3.215 6.845 1.00 97.44 99 LEU A C 1
ATOM 774 O O . LEU A 1 99 ? -20.201 -2.426 7.409 1.00 97.44 99 LEU A O 1
ATOM 778 N N . TYR A 1 100 ? -19.276 -3.239 5.524 1.00 97.31 100 TYR A N 1
ATOM 779 C CA . TYR A 1 100 ? -19.818 -2.214 4.632 1.00 97.31 100 TYR A CA 1
ATOM 780 C C . TYR A 1 100 ? -20.975 -2.698 3.752 1.00 97.31 100 TYR A C 1
ATOM 782 O O . TYR A 1 100 ? -21.624 -1.870 3.105 1.00 97.31 100 TYR A O 1
ATOM 790 N N . GLY A 1 101 ? -21.264 -4.004 3.744 1.00 95.75 101 GLY A N 1
ATOM 791 C CA . GLY A 1 101 ? -22.265 -4.610 2.867 1.00 95.75 101 GLY A CA 1
ATOM 792 C C . GLY A 1 101 ? -21.999 -4.241 1.412 1.00 95.75 101 GLY A C 1
ATOM 793 O O . GLY A 1 101 ? -20.855 -4.031 1.022 1.00 95.75 101 GLY A O 1
ATOM 794 N N . ASP A 1 102 ? -23.056 -4.044 0.630 1.00 91.81 102 ASP A N 1
ATOM 795 C CA . ASP A 1 102 ? -22.965 -3.756 -0.809 1.00 91.81 102 ASP A CA 1
ATOM 796 C C . ASP A 1 102 ? -22.137 -2.510 -1.172 1.00 91.81 102 ASP A C 1
ATOM 798 O O . ASP A 1 102 ? -21.710 -2.375 -2.313 1.00 91.81 102 ASP A O 1
ATOM 802 N N . LYS A 1 103 ? -21.881 -1.603 -0.218 1.00 93.88 103 LYS A N 1
ATOM 803 C CA . LYS A 1 103 ? -21.104 -0.375 -0.449 1.00 93.88 103 LYS A CA 1
ATOM 804 C C . LYS A 1 103 ? -19.595 -0.604 -0.494 1.00 93.88 103 LYS A C 1
ATOM 806 O O . LYS A 1 103 ? -18.864 0.307 -0.862 1.00 93.88 103 LYS A O 1
ATOM 811 N N . TRP A 1 104 ? -19.090 -1.774 -0.099 1.00 91.69 104 TRP A N 1
ATOM 812 C CA . TRP A 1 104 ? -17.639 -1.981 -0.006 1.00 91.69 104 TRP A CA 1
ATOM 813 C C . TRP A 1 104 ? -16.922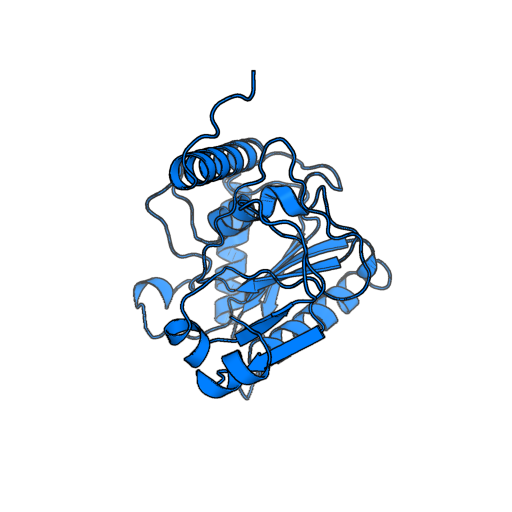 -1.787 -1.356 1.00 91.69 104 TRP A C 1
ATOM 815 O O . TRP A 1 104 ? -15.776 -1.343 -1.393 1.00 91.69 104 TRP A O 1
ATOM 825 N N . ASN A 1 105 ? -17.623 -2.058 -2.462 1.00 90.06 105 ASN A N 1
ATOM 826 C CA . ASN A 1 105 ? -17.131 -1.905 -3.830 1.00 90.06 105 ASN A CA 1
ATOM 827 C C . ASN A 1 105 ? -17.075 -0.447 -4.327 1.00 90.06 105 ASN A C 1
ATOM 829 O O . ASN A 1 105 ? -16.573 -0.215 -5.424 1.00 90.06 105 ASN A O 1
ATOM 833 N N . SER A 1 106 ? -17.577 0.525 -3.555 1.00 94.88 106 SER A N 1
ATOM 834 C CA . SER A 1 106 ? -17.545 1.948 -3.912 1.00 94.88 106 SER A CA 1
ATOM 835 C C . SER A 1 106 ? -16.369 2.708 -3.296 1.00 94.88 106 SER A C 1
ATOM 837 O O . SER A 1 106 ? -16.264 3.911 -3.509 1.00 94.88 106 SER A O 1
ATOM 839 N N . PHE A 1 107 ? -15.506 2.035 -2.530 1.00 96.44 107 PHE A N 1
ATOM 840 C CA . PHE A 1 107 ? -14.380 2.660 -1.833 1.00 96.44 107 PHE A CA 1
ATOM 841 C C . PHE A 1 107 ? -13.047 2.479 -2.558 1.00 96.44 107 PHE A C 1
ATOM 843 O O . PHE A 1 107 ? -12.808 1.469 -3.219 1.00 96.44 107 PHE A O 1
ATOM 850 N N . ILE A 1 108 ? -12.143 3.432 -2.345 1.00 97.19 108 ILE A N 1
ATOM 851 C CA . ILE A 1 108 ? -10.718 3.329 -2.651 1.00 97.19 108 ILE A CA 1
ATOM 852 C C . ILE A 1 108 ? -9.983 2.940 -1.362 1.00 97.19 108 ILE A C 1
ATOM 854 O O . ILE A 1 108 ? -9.916 3.706 -0.395 1.00 97.19 108 ILE A O 1
ATOM 858 N N . ILE A 1 109 ? -9.441 1.723 -1.338 1.00 98.12 109 ILE A N 1
ATOM 85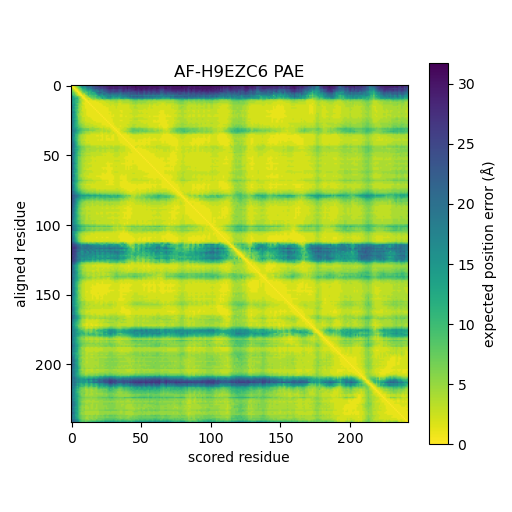9 C CA . ILE A 1 109 ? -8.928 1.073 -0.127 1.00 98.12 109 ILE A CA 1
ATOM 860 C C . ILE A 1 109 ? -7.423 0.834 -0.253 1.00 98.12 109 ILE A C 1
ATOM 862 O O . ILE A 1 109 ? -6.955 0.254 -1.233 1.00 98.12 109 ILE A O 1
ATOM 866 N N . LEU A 1 110 ? -6.670 1.201 0.781 1.00 98.44 110 LEU A N 1
ATOM 867 C CA . LEU A 1 110 ? -5.291 0.762 0.968 1.00 98.44 110 LEU A CA 1
ATOM 868 C C . LEU A 1 110 ? -5.262 -0.424 1.934 1.00 98.44 110 LEU A C 1
ATOM 870 O O . LEU A 1 110 ? -5.571 -0.264 3.113 1.00 98.44 110 LEU A O 1
ATOM 874 N N . LEU A 1 111 ? -4.861 -1.601 1.459 1.00 98.38 111 LEU A N 1
ATOM 875 C CA . LEU A 1 111 ? -4.656 -2.795 2.277 1.00 98.38 111 LEU A CA 1
ATOM 876 C C . LEU A 1 111 ? -3.160 -3.047 2.487 1.00 98.38 111 LEU A C 1
ATOM 878 O O . LEU A 1 111 ? -2.426 -3.351 1.548 1.00 98.38 111 LEU A O 1
ATOM 882 N N . ILE A 1 112 ? -2.717 -2.970 3.739 1.00 97.81 112 ILE A N 1
ATOM 883 C CA . ILE A 1 112 ? -1.320 -3.132 4.135 1.00 97.81 112 ILE A CA 1
ATOM 884 C C . ILE A 1 112 ? -1.127 -4.473 4.847 1.00 97.81 112 ILE A C 1
ATOM 886 O O . ILE A 1 112 ? -1.645 -4.723 5.942 1.00 97.81 112 ILE A O 1
ATOM 890 N N . HIS A 1 113 ? -0.316 -5.341 4.251 1.00 95.25 113 HIS A N 1
ATOM 891 C CA . HIS A 1 113 ? 0.129 -6.571 4.883 1.00 95.25 113 HIS A CA 1
ATOM 892 C C . HIS A 1 113 ? 1.162 -6.293 5.976 1.00 95.25 113 HIS A C 1
ATOM 894 O O . HIS A 1 113 ? 2.320 -6.004 5.676 1.00 95.25 113 HIS A O 1
ATOM 900 N N . SER A 1 114 ? 0.747 -6.411 7.241 1.00 86.50 114 SER A N 1
ATOM 901 C CA . SER A 1 114 ? 1.604 -6.223 8.419 1.00 86.50 114 SER A CA 1
ATOM 902 C C . SER A 1 114 ? 1.577 -7.416 9.391 1.00 86.50 114 SER A C 1
ATOM 904 O O . SER A 1 114 ? 2.354 -7.448 10.348 1.00 86.50 114 SER A O 1
ATOM 906 N N . GLY A 1 115 ? 0.748 -8.433 9.117 1.00 69.69 115 GLY A N 1
ATOM 907 C CA . GLY A 1 115 ? 0.647 -9.668 9.894 1.00 69.69 115 GLY A CA 1
ATOM 908 C C . GLY A 1 115 ? 1.856 -10.584 9.699 1.00 69.69 115 GLY A C 1
ATOM 909 O O . GLY A 1 115 ? 1.869 -11.482 8.858 1.00 69.69 115 GLY A O 1
ATOM 910 N N . GLY A 1 116 ? 2.916 -10.364 10.474 1.00 72.50 116 GLY A N 1
ATOM 911 C CA . GLY A 1 116 ? 4.099 -11.215 10.445 1.00 72.50 116 GLY A CA 1
ATOM 912 C C . GLY A 1 116 ? 4.955 -11.103 11.698 1.00 72.50 116 GLY A C 1
ATOM 913 O O . GLY A 1 116 ? 5.064 -10.042 12.308 1.00 72.50 116 GLY A O 1
ATOM 914 N N . TYR A 1 117 ? 5.636 -12.199 12.041 1.00 64.75 117 TYR A N 1
ATOM 915 C CA . TYR A 1 117 ? 6.404 -12.319 13.284 1.00 64.75 117 TYR A CA 1
ATOM 916 C C . TYR A 1 117 ? 7.612 -11.375 13.401 1.00 64.75 117 TYR A C 1
ATOM 918 O O . TYR A 1 117 ? 8.226 -11.318 14.457 1.00 64.75 117 TYR A O 1
ATOM 926 N N . SER A 1 118 ? 7.990 -10.669 12.325 1.00 61.84 118 SER A N 1
ATOM 927 C CA . SER A 1 118 ? 9.066 -9.658 12.314 1.00 61.84 118 SER A CA 1
ATOM 928 C C . SER A 1 118 ? 10.374 -10.101 12.999 1.00 61.84 118 SER A C 1
ATOM 930 O O . SER A 1 118 ? 11.133 -9.284 13.502 1.00 61.84 118 SER A O 1
ATOM 932 N N . GLN A 1 119 ? 10.679 -11.404 12.947 1.00 61.97 119 GLN A N 1
ATOM 933 C CA . GLN A 1 119 ? 11.718 -12.067 13.754 1.00 61.97 119 GLN A CA 1
ATOM 934 C C . GLN A 1 119 ? 13.157 -11.661 13.416 1.00 61.97 119 GLN A C 1
ATOM 936 O O . GLN A 1 119 ? 14.079 -11.998 14.149 1.00 61.97 119 GLN A O 1
ATOM 941 N N . ARG A 1 120 ? 13.370 -10.964 12.296 1.00 66.19 120 ARG A N 1
ATOM 942 C CA . ARG A 1 120 ? 14.708 -10.548 11.848 1.00 66.19 120 ARG A CA 1
ATOM 943 C C . ARG A 1 120 ? 15.162 -9.217 12.453 1.00 66.19 120 ARG A C 1
ATOM 945 O O . ARG A 1 120 ? 16.355 -8.949 12.473 1.00 66.19 120 ARG A O 1
ATOM 952 N N . LEU A 1 121 ? 14.226 -8.389 12.917 1.00 63.03 121 LEU A N 1
ATOM 953 C CA . LEU A 1 121 ? 14.480 -7.038 13.418 1.00 63.03 121 LEU A CA 1
ATOM 954 C C . LEU A 1 121 ? 13.836 -6.905 14.806 1.00 63.03 121 LEU A C 1
ATOM 956 O O . LEU A 1 121 ? 12.618 -6.745 14.889 1.00 63.03 121 LEU A O 1
ATOM 960 N N . PRO A 1 122 ? 14.619 -6.980 15.902 1.00 62.12 122 PRO A N 1
ATOM 961 C CA . PRO A 1 122 ? 14.084 -6.975 17.267 1.00 62.12 122 PRO A CA 1
ATOM 962 C C . PRO A 1 122 ? 13.219 -5.748 17.584 1.00 62.12 122 PRO A C 1
ATOM 964 O O . PRO A 1 122 ? 12.188 -5.860 18.241 1.00 62.12 122 PRO A O 1
ATOM 967 N N . ASN A 1 123 ? 13.594 -4.584 17.052 1.00 64.06 123 ASN A N 1
ATOM 968 C CA . ASN A 1 123 ? 12.846 -3.332 17.182 1.00 64.06 123 ASN A CA 1
ATOM 969 C C . ASN A 1 123 ? 11.471 -3.366 16.486 1.00 64.06 123 ASN A C 1
ATOM 971 O O . ASN A 1 123 ? 10.537 -2.725 16.959 1.00 64.06 123 ASN A O 1
ATOM 975 N N . ALA A 1 124 ? 11.322 -4.142 15.410 1.00 70.06 124 ALA A N 1
ATOM 976 C CA . ALA A 1 124 ? 10.048 -4.353 14.723 1.00 70.06 124 ALA A CA 1
ATOM 977 C C . ALA A 1 124 ? 9.222 -5.498 15.337 1.00 70.06 124 ALA A C 1
ATOM 979 O O . ALA A 1 124 ? 8.078 -5.707 14.944 1.00 70.06 124 ALA A O 1
ATOM 980 N N . SER A 1 125 ? 9.763 -6.250 16.301 1.00 65.50 125 SER A N 1
ATOM 981 C CA . SER A 1 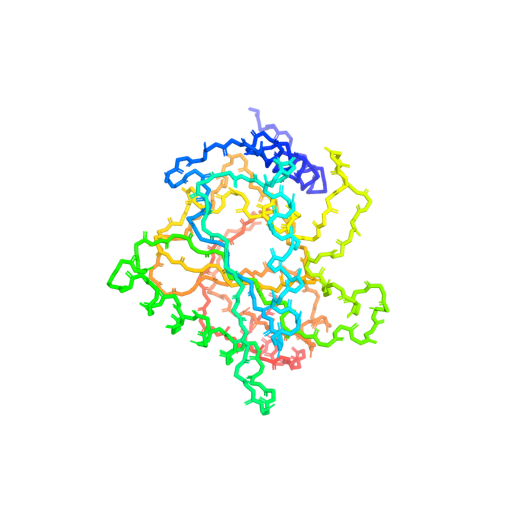125 ? 9.063 -7.388 16.908 1.00 65.50 125 SER A CA 1
ATOM 982 C C . SER A 1 125 ? 7.933 -6.968 17.853 1.00 65.50 125 SER A C 1
ATOM 984 O O . SER A 1 125 ? 6.975 -7.720 18.000 1.00 65.50 125 SER A O 1
ATOM 986 N N . ALA A 1 126 ? 8.035 -5.802 18.502 1.00 67.31 126 ALA A N 1
ATOM 987 C CA . ALA A 1 126 ? 7.066 -5.367 19.514 1.00 67.31 126 ALA A CA 1
ATOM 988 C C . ALA A 1 126 ? 5.821 -4.696 18.910 1.00 67.31 126 ALA A C 1
ATOM 990 O O . ALA A 1 126 ? 4.703 -4.975 19.331 1.00 67.31 126 ALA A O 1
ATOM 991 N N . LEU A 1 127 ? 6.011 -3.818 17.919 1.00 78.69 127 LEU A N 1
ATOM 992 C CA . LEU A 1 127 ? 4.934 -3.046 17.281 1.00 78.69 127 LEU A CA 1
ATOM 993 C C . LEU A 1 127 ? 4.744 -3.398 15.800 1.00 78.69 127 LEU A C 1
ATOM 995 O O . LEU A 1 127 ? 3.961 -2.760 15.106 1.00 78.69 127 LEU A O 1
ATOM 999 N N . GLY A 1 128 ? 5.438 -4.421 15.300 1.00 85.25 128 GLY A N 1
ATOM 1000 C CA . GLY A 1 128 ? 5.434 -4.792 13.889 1.00 85.25 128 GLY A CA 1
ATOM 1001 C C . GLY A 1 128 ? 6.103 -3.764 12.976 1.00 85.25 128 GLY A C 1
ATOM 1002 O O . GLY A 1 128 ? 6.418 -2.638 13.362 1.00 85.25 128 GLY A O 1
ATOM 1003 N N . LYS A 1 129 ? 6.314 -4.163 11.720 1.00 90.00 129 LYS A N 1
ATOM 1004 C CA . LYS A 1 129 ? 7.057 -3.343 10.755 1.00 90.00 129 LYS A CA 1
ATOM 1005 C C . LYS A 1 129 ? 6.333 -2.039 10.421 1.00 90.00 129 LYS A C 1
ATOM 1007 O O . LYS A 1 129 ? 6.989 -1.004 10.351 1.00 90.00 129 LYS A O 1
ATOM 1012 N N . ILE A 1 130 ? 5.000 -2.061 10.338 1.00 93.81 130 ILE A N 1
ATOM 1013 C CA . ILE A 1 130 ? 4.195 -0.889 9.961 1.00 93.81 130 ILE A CA 1
ATOM 1014 C C . ILE A 1 130 ? 4.295 0.287 10.950 1.00 93.81 130 ILE A C 1
ATOM 1016 O O . ILE A 1 130 ? 4.112 1.437 10.561 1.00 93.81 130 ILE A O 1
ATOM 1020 N N . PHE A 1 131 ? 4.657 0.031 12.211 1.00 93.62 131 PHE A N 1
ATOM 1021 C CA . PHE A 1 131 ? 4.877 1.069 13.227 1.00 93.62 131 PHE A CA 1
ATOM 1022 C C . PHE A 1 131 ? 6.363 1.259 13.572 1.00 93.62 131 PHE A C 1
ATOM 1024 O O . PHE A 1 131 ? 6.711 1.835 14.604 1.00 93.62 131 PHE A O 1
ATOM 1031 N N . THR A 1 132 ? 7.272 0.811 12.706 1.00 91.75 132 THR A N 1
ATOM 1032 C CA . THR A 1 132 ? 8.703 1.114 12.852 1.00 91.75 132 THR A CA 1
ATOM 1033 C C . THR A 1 132 ? 8.935 2.604 12.633 1.00 91.75 132 THR A C 1
ATOM 1035 O O . THR A 1 132 ? 8.498 3.147 11.621 1.00 91.75 132 THR A O 1
ATOM 1038 N N . ALA A 1 133 ? 9.616 3.262 13.572 1.00 92.12 133 ALA A N 1
ATOM 1039 C CA . ALA A 1 133 ? 9.997 4.666 13.443 1.00 92.12 133 ALA A CA 1
ATOM 1040 C C . ALA A 1 133 ? 11.096 4.850 12.388 1.00 92.12 133 ALA A C 1
ATOM 1042 O O . ALA A 1 133 ? 12.030 4.051 12.305 1.00 92.12 133 ALA A O 1
ATOM 1043 N N . LEU A 1 134 ? 10.996 5.926 11.613 1.00 91.06 134 LEU A N 1
ATOM 1044 C CA . LEU A 1 134 ? 11.942 6.293 10.566 1.00 91.06 134 LEU A CA 1
ATOM 1045 C C . LEU A 1 134 ? 12.631 7.614 10.930 1.00 91.06 134 LEU A C 1
ATOM 1047 O O . LEU A 1 134 ? 12.000 8.472 11.536 1.00 91.06 134 LEU A O 1
ATOM 1051 N N . PRO A 1 135 ? 13.896 7.847 10.549 1.00 91.94 135 PRO A N 1
ATOM 1052 C CA . PRO A 1 135 ? 14.589 9.110 10.820 1.00 91.94 135 PRO A CA 1
ATOM 1053 C C . PRO A 1 135 ? 14.124 10.233 9.865 1.00 91.94 135 PRO A C 1
ATOM 1055 O O . PRO A 1 135 ? 14.929 10.866 9.186 1.00 91.94 135 PRO A O 1
ATOM 1058 N N . LEU A 1 136 ? 12.810 10.448 9.767 1.00 91.12 136 LEU A N 1
ATOM 1059 C CA . LEU A 1 136 ? 12.149 11.369 8.844 1.00 91.12 136 LEU A CA 1
ATOM 1060 C C . LEU A 1 136 ? 10.892 11.968 9.492 1.00 91.12 136 LEU A C 1
ATOM 1062 O O . LEU A 1 136 ? 10.180 11.278 10.214 1.00 91.12 136 LEU A O 1
ATOM 1066 N N . GLY A 1 137 ? 10.576 13.224 9.163 1.00 89.75 137 GLY A N 1
ATOM 1067 C CA . GLY A 1 137 ? 9.327 13.885 9.557 1.00 89.75 137 GLY A CA 1
ATOM 1068 C C . GLY A 1 137 ? 9.375 14.562 10.930 1.00 89.75 137 GLY A C 1
ATOM 1069 O O . GLY A 1 137 ? 10.262 14.309 11.743 1.00 89.75 137 GLY A O 1
ATOM 1070 N N . ASN A 1 138 ? 8.418 15.462 11.174 1.00 87.94 138 ASN A N 1
ATOM 1071 C CA . ASN A 1 138 ? 8.217 16.109 12.471 1.00 87.94 138 ASN A CA 1
ATOM 1072 C C . ASN A 1 138 ? 6.703 16.223 12.789 1.00 87.94 138 ASN A C 1
ATOM 1074 O O . ASN A 1 138 ? 5.996 16.918 12.054 1.00 87.94 138 ASN A O 1
ATOM 1078 N N . PRO A 1 139 ? 6.174 15.539 13.828 1.00 90.19 139 PRO A N 1
ATOM 1079 C CA . PRO A 1 139 ? 6.850 14.499 14.614 1.00 90.19 139 PRO A CA 1
ATOM 1080 C C . PRO A 1 139 ? 7.303 13.326 13.731 1.00 90.19 139 PRO A C 1
ATOM 1082 O O . PRO A 1 139 ? 6.833 13.191 12.598 1.00 90.19 139 PRO A O 1
ATOM 1085 N N . ILE A 1 140 ? 8.235 12.520 14.247 1.00 93.50 140 ILE A N 1
ATOM 1086 C CA . ILE A 1 140 ? 8.859 11.397 13.532 1.00 93.50 140 ILE A CA 1
ATOM 1087 C C . ILE A 1 140 ? 7.798 10.497 12.885 1.00 93.50 140 ILE A C 1
ATOM 1089 O O . ILE A 1 140 ? 6.844 10.071 13.536 1.00 93.50 140 ILE A O 1
ATOM 1093 N N . TYR A 1 141 ? 7.987 10.197 11.603 1.00 95.62 141 TYR A N 1
ATOM 1094 C CA . TYR A 1 141 ? 7.139 9.279 10.857 1.00 95.62 141 TYR A CA 1
ATOM 1095 C C . TYR A 1 141 ? 7.422 7.840 11.267 1.00 95.62 141 TYR A C 1
ATOM 1097 O O . TYR A 1 141 ? 8.567 7.450 11.512 1.00 95.62 141 TYR A O 1
ATOM 1105 N N . GLN A 1 142 ? 6.367 7.033 11.295 1.00 95.38 142 GLN A N 1
ATOM 1106 C CA . GLN A 1 142 ? 6.499 5.591 11.237 1.00 95.38 142 GLN A CA 1
ATOM 1107 C C . GLN A 1 142 ? 6.248 5.118 9.805 1.00 95.38 142 GLN A C 1
ATOM 1109 O O . GLN A 1 142 ? 5.898 5.889 8.905 1.00 95.38 142 GLN A O 1
ATOM 1114 N N . MET A 1 143 ? 6.468 3.828 9.582 1.00 95.44 143 MET A N 1
ATOM 1115 C CA . MET A 1 143 ? 6.290 3.226 8.270 1.00 95.44 143 MET A CA 1
ATOM 1116 C C . MET A 1 143 ? 4.868 3.433 7.718 1.00 95.44 143 MET A C 1
ATOM 1118 O O . MET A 1 143 ? 4.717 3.649 6.520 1.00 95.44 143 MET A O 1
ATOM 1122 N N . LEU A 1 144 ? 3.842 3.477 8.577 1.00 97.25 144 LEU A N 1
ATOM 1123 C CA . LEU A 1 144 ? 2.468 3.814 8.195 1.00 97.25 144 LEU A CA 1
ATOM 1124 C C . LEU A 1 144 ? 2.374 5.168 7.477 1.00 97.25 144 LEU A C 1
ATOM 1126 O O . LEU A 1 144 ? 1.858 5.227 6.363 1.00 97.25 144 LEU A O 1
ATOM 1130 N N . GLU A 1 145 ? 2.878 6.247 8.080 1.00 97.62 145 GLU A N 1
ATOM 1131 C CA . GLU A 1 145 ? 2.884 7.5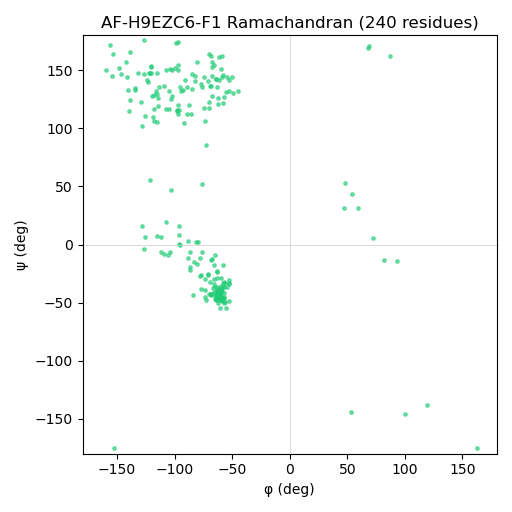76 7.461 1.00 97.62 145 GLU A CA 1
ATOM 1132 C C . GLU A 1 145 ? 3.665 7.585 6.156 1.00 97.62 145 GLU A C 1
ATOM 1134 O O . GLU A 1 145 ? 3.239 8.222 5.193 1.00 97.62 145 GLU A O 1
ATOM 1139 N N . LEU A 1 146 ? 4.788 6.864 6.102 1.00 97.00 146 LEU A N 1
ATOM 1140 C CA . LEU A 1 146 ? 5.564 6.783 4.876 1.00 97.00 146 LEU A CA 1
ATOM 1141 C C . LEU A 1 146 ? 4.776 6.081 3.762 1.00 97.00 146 LEU A C 1
ATOM 1143 O O . LEU A 1 146 ? 4.707 6.625 2.664 1.00 97.00 146 LEU A O 1
ATOM 1147 N N . LYS A 1 147 ? 4.135 4.932 4.025 1.00 97.50 147 LYS A N 1
ATOM 1148 C CA . LYS A 1 147 ? 3.300 4.233 3.027 1.00 97.50 147 LYS A CA 1
ATOM 1149 C C . LYS A 1 147 ? 2.151 5.123 2.547 1.00 97.50 147 LYS A C 1
ATOM 1151 O O . LYS A 1 147 ? 1.925 5.236 1.344 1.00 97.50 147 LYS A O 1
ATOM 1156 N N . LEU A 1 148 ? 1.466 5.801 3.471 1.00 97.88 148 LEU A N 1
ATOM 1157 C CA . LEU A 1 148 ? 0.387 6.737 3.146 1.00 97.88 148 LEU A CA 1
ATOM 1158 C C . LEU A 1 148 ? 0.876 7.904 2.279 1.00 97.88 148 LEU A C 1
ATOM 1160 O O . LEU A 1 148 ? 0.198 8.284 1.325 1.00 97.88 148 LEU A O 1
ATOM 1164 N N . ALA A 1 149 ? 2.056 8.449 2.580 1.00 97.25 149 ALA A N 1
ATOM 1165 C CA . ALA A 1 149 ? 2.662 9.506 1.786 1.00 97.25 149 ALA A CA 1
ATOM 1166 C C . ALA A 1 149 ? 3.097 9.009 0.401 1.00 97.25 149 ALA A C 1
ATOM 1168 O O . ALA A 1 149 ? 2.856 9.692 -0.589 1.00 97.25 149 ALA A O 1
ATOM 1169 N N . MET A 1 150 ? 3.720 7.833 0.296 1.00 96.31 150 MET A N 1
ATOM 1170 C CA . MET A 1 150 ? 4.218 7.324 -0.988 1.00 96.31 150 MET A CA 1
ATOM 1171 C C . MET A 1 150 ? 3.087 7.027 -1.971 1.00 96.31 150 MET A C 1
ATOM 1173 O O . MET A 1 150 ? 3.229 7.312 -3.159 1.00 96.31 150 MET A O 1
ATOM 1177 N N . TYR A 1 151 ? 1.927 6.579 -1.498 1.00 96.44 151 TYR A N 1
ATOM 1178 C CA . TYR A 1 151 ? 0.772 6.336 -2.365 1.00 96.44 151 TYR A CA 1
ATOM 1179 C C . TYR A 1 151 ? -0.237 7.489 -2.430 1.00 96.44 151 TYR A C 1
ATOM 1181 O O . TYR A 1 151 ? -1.355 7.298 -2.899 1.00 96.44 151 TYR A O 1
ATOM 1189 N N . ILE A 1 152 ? 0.131 8.697 -1.994 1.00 95.75 152 ILE A N 1
ATOM 1190 C CA . ILE A 1 152 ? -0.802 9.836 -1.929 1.00 95.75 152 ILE A CA 1
ATOM 1191 C C . ILE A 1 152 ? -1.356 10.277 -3.292 1.00 95.75 152 ILE A C 1
ATOM 1193 O O . ILE A 1 152 ? -2.420 10.889 -3.363 1.00 95.75 152 ILE A O 1
ATOM 1197 N N . ASP A 1 153 ? -0.646 9.979 -4.379 1.00 93.75 153 ASP A N 1
ATOM 1198 C CA . ASP A 1 153 ? -1.077 10.347 -5.726 1.00 93.75 153 ASP A CA 1
ATOM 1199 C C . ASP A 1 153 ? -2.129 9.365 -6.282 1.00 93.75 153 ASP A C 1
ATOM 1201 O O . ASP A 1 153 ? -2.840 9.702 -7.220 1.00 93.75 153 ASP A O 1
ATOM 1205 N N . PHE A 1 154 ? -2.283 8.172 -5.696 1.00 94.75 154 PHE A N 1
ATOM 1206 C CA . PHE A 1 154 ? -3.089 7.100 -6.285 1.00 94.75 154 PHE A CA 1
ATOM 1207 C C . PHE A 1 154 ? -4.604 7.322 -6.190 1.00 94.75 154 PHE A C 1
ATOM 1209 O O . PHE A 1 154 ? -5.255 7.143 -7.216 1.00 94.75 154 PHE A O 1
ATOM 1216 N N . PRO A 1 155 ? -5.196 7.743 -5.051 1.00 94.94 155 PRO A N 1
ATOM 1217 C CA . PRO A 1 155 ? -6.653 7.874 -4.944 1.00 94.94 155 PRO A CA 1
ATOM 1218 C C . PRO A 1 155 ? -7.290 8.792 -5.996 1.00 94.94 155 PRO A C 1
ATOM 1220 O O . PRO A 1 155 ? -8.367 8.493 -6.495 1.00 94.94 155 PRO A O 1
ATOM 1223 N N . LEU A 1 156 ? -6.583 9.843 -6.429 1.00 92.06 156 LEU A N 1
ATOM 1224 C CA . LEU A 1 156 ? -7.036 10.752 -7.496 1.00 92.06 156 LEU A CA 1
ATOM 1225 C C . LEU A 1 156 ? -7.081 10.107 -8.893 1.00 92.06 156 LEU A C 1
ATOM 1227 O O . LEU A 1 156 ? -7.599 10.692 -9.844 1.00 92.06 156 LEU A O 1
ATOM 1231 N N . HIS A 1 157 ? -6.469 8.938 -9.038 1.00 92.06 157 HIS A N 1
ATOM 1232 C CA . HIS A 1 157 ? -6.237 8.256 -10.304 1.00 92.06 157 HIS A CA 1
ATOM 1233 C C . HIS A 1 157 ? -6.782 6.825 -10.309 1.00 92.06 157 HIS A C 1
ATOM 1235 O O . HIS A 1 157 ? -6.543 6.085 -11.266 1.00 92.06 157 HIS A O 1
ATOM 1241 N N . MET A 1 158 ? -7.493 6.429 -9.252 1.00 92.75 158 MET A N 1
ATOM 1242 C CA . MET A 1 158 ? -8.084 5.108 -9.082 1.00 92.75 158 MET A CA 1
ATOM 1243 C C . MET A 1 158 ? -9.603 5.177 -9.203 1.00 92.75 158 MET A C 1
ATOM 1245 O O . MET A 1 158 ? -10.247 6.032 -8.601 1.00 92.75 158 MET A O 1
ATOM 1249 N N . ASN A 1 159 ? -10.181 4.217 -9.924 1.00 93.81 159 ASN A N 1
ATOM 1250 C CA . ASN A 1 159 ? -11.569 3.834 -9.672 1.00 93.81 159 ASN A CA 1
ATOM 1251 C C . ASN A 1 159 ? -11.671 3.144 -8.294 1.00 93.81 159 ASN A C 1
ATOM 1253 O O . ASN A 1 159 ? -10.649 2.665 -7.786 1.00 93.81 159 ASN A O 1
ATOM 1257 N N . PRO A 1 160 ? -12.876 3.036 -7.698 1.00 95.25 160 PRO A N 1
ATOM 1258 C CA . PRO A 1 160 ? -13.090 2.192 -6.527 1.00 95.25 160 PRO A CA 1
ATOM 1259 C C . PRO A 1 160 ? -12.443 0.814 -6.686 1.00 95.25 160 PRO A C 1
ATOM 1261 O O . PRO A 1 160 ? -12.549 0.170 -7.733 1.00 95.25 160 PRO A O 1
ATOM 1264 N N . GLY A 1 161 ? -11.720 0.387 -5.658 1.00 95.38 161 GLY A N 1
ATOM 1265 C CA . GLY A 1 161 ? -10.803 -0.736 -5.739 1.00 95.38 161 GLY A CA 1
ATOM 1266 C C . GLY A 1 161 ? -9.810 -0.753 -4.584 1.00 95.38 161 GLY A C 1
ATOM 1267 O O . GLY A 1 161 ? -9.891 0.041 -3.647 1.00 95.38 161 GLY A O 1
ATOM 1268 N N . ILE A 1 162 ? -8.868 -1.695 -4.641 1.00 96.81 162 ILE A N 1
ATOM 1269 C CA . ILE A 1 162 ? -7.970 -1.990 -3.522 1.00 96.81 162 ILE A CA 1
ATOM 1270 C C . ILE A 1 162 ? -6.524 -1.985 -4.001 1.00 96.81 162 ILE A C 1
ATOM 1272 O O . ILE A 1 162 ? -6.154 -2.774 -4.870 1.00 96.81 162 ILE A O 1
ATOM 1276 N N . LEU A 1 163 ? -5.696 -1.137 -3.390 1.00 97.12 163 LEU A N 1
ATOM 1277 C CA . LEU A 1 163 ? -4.246 -1.255 -3.471 1.00 97.12 163 LEU A CA 1
ATOM 1278 C C . LEU A 1 163 ? -3.767 -2.185 -2.359 1.00 97.12 163 LEU A C 1
ATOM 1280 O O . LEU A 1 163 ? -3.960 -1.897 -1.179 1.00 97.12 163 LEU A O 1
ATOM 1284 N N . VAL A 1 164 ? -3.114 -3.281 -2.733 1.00 97.12 164 VAL A N 1
ATOM 1285 C CA . VAL A 1 164 ? -2.498 -4.214 -1.787 1.00 97.12 164 VAL A CA 1
ATOM 1286 C C . VAL A 1 164 ? -0.995 -3.970 -1.751 1.00 97.12 164 VAL A C 1
ATOM 1288 O O . VAL A 1 164 ? -0.338 -3.981 -2.787 1.00 97.12 164 VAL A O 1
ATOM 1291 N N . THR A 1 165 ? -0.446 -3.783 -0.556 1.00 96.12 165 THR A N 1
ATOM 1292 C CA . THR A 1 165 ? 0.986 -3.552 -0.325 1.00 96.12 165 THR A CA 1
ATOM 1293 C C . THR A 1 165 ? 1.468 -4.329 0.895 1.00 96.12 165 THR A C 1
ATOM 1295 O O . THR A 1 165 ? 0.654 -4.776 1.703 1.00 96.12 165 THR A O 1
ATOM 1298 N N . CYS A 1 166 ? 2.781 -4.466 1.086 1.00 92.62 166 CYS A N 1
ATOM 1299 C CA . CYS A 1 166 ? 3.330 -4.880 2.374 1.00 92.62 166 CYS A CA 1
ATOM 1300 C C . CYS A 1 166 ? 3.804 -3.687 3.220 1.00 92.62 166 CYS A C 1
ATOM 1302 O O . CYS A 1 166 ? 3.690 -2.526 2.817 1.00 92.62 166 CYS A O 1
ATOM 1304 N N . ALA A 1 167 ? 4.205 -3.984 4.454 1.00 91.56 167 ALA A N 1
ATOM 1305 C CA . ALA A 1 167 ? 4.600 -3.003 5.457 1.00 91.56 167 ALA A CA 1
ATOM 1306 C C . ALA A 1 167 ? 6.116 -2.763 5.522 1.00 91.56 167 ALA A C 1
ATOM 1308 O O . ALA A 1 167 ? 6.551 -2.014 6.391 1.00 91.56 167 ALA A O 1
ATOM 1309 N N . ASP A 1 168 ? 6.929 -3.434 4.703 1.00 87.38 168 ASP A N 1
ATOM 1310 C CA . ASP A 1 168 ? 8.396 -3.412 4.809 1.00 87.38 168 ASP A CA 1
ATOM 1311 C C . ASP A 1 168 ? 9.144 -3.067 3.527 1.00 87.38 168 ASP A C 1
ATOM 1313 O O . ASP A 1 168 ? 10.359 -3.248 3.454 1.00 87.38 168 ASP A O 1
ATOM 1317 N N . ASP A 1 169 ? 8.426 -2.511 2.560 1.00 90.12 169 ASP A N 1
ATOM 1318 C CA . ASP A 1 169 ? 8.932 -1.961 1.313 1.00 90.12 169 ASP A CA 1
ATOM 1319 C C . ASP A 1 169 ? 8.583 -0.470 1.169 1.00 90.12 169 ASP A C 1
ATOM 1321 O O . ASP A 1 169 ? 7.635 0.052 1.767 1.00 90.12 169 ASP A O 1
ATOM 1325 N N . ILE A 1 170 ? 9.410 0.238 0.399 1.00 91.62 170 ILE A N 1
ATOM 1326 C CA . ILE A 1 170 ? 9.237 1.656 0.080 1.00 91.62 170 ILE A CA 1
ATOM 1327 C C . ILE A 1 170 ? 9.266 1.789 -1.439 1.00 91.62 170 ILE A C 1
ATOM 1329 O O . ILE A 1 170 ? 10.320 1.652 -2.060 1.00 91.62 170 ILE A O 1
ATOM 1333 N N . GLU A 1 171 ? 8.121 2.110 -2.032 1.00 91.81 171 GLU A N 1
ATOM 1334 C CA . GLU A 1 171 ? 7.997 2.340 -3.469 1.00 91.81 171 GLU A CA 1
ATOM 1335 C C . GLU A 1 171 ? 8.198 3.823 -3.746 1.00 91.81 171 GLU A C 1
ATOM 1337 O O . GLU A 1 171 ? 7.321 4.657 -3.501 1.00 91.81 171 GLU A O 1
ATOM 1342 N N . LEU A 1 172 ? 9.372 4.154 -4.272 1.00 91.62 172 LEU A N 1
ATOM 1343 C CA . LEU A 1 172 ? 9.657 5.486 -4.775 1.00 91.62 172 LEU A CA 1
ATOM 1344 C C . LEU A 1 172 ? 9.346 5.526 -6.267 1.00 91.62 172 LEU A C 1
ATOM 1346 O O . LEU A 1 172 ? 9.764 4.657 -7.025 1.00 91.62 172 LEU A O 1
ATOM 1350 N N . TYR A 1 173 ? 8.636 6.565 -6.687 1.00 90.62 173 TYR A N 1
ATOM 1351 C CA . TYR A 1 173 ? 8.373 6.834 -8.095 1.00 90.62 173 TYR A CA 1
ATOM 1352 C C . TYR A 1 173 ? 8.278 8.336 -8.334 1.00 90.62 173 TYR A C 1
ATOM 1354 O O . TYR A 1 173 ? 7.883 9.108 -7.447 1.00 90.62 173 TYR A O 1
ATOM 1362 N N . SER A 1 174 ? 8.613 8.746 -9.551 1.00 89.56 174 SER A N 1
ATOM 1363 C CA . SER A 1 174 ? 8.310 10.076 -10.062 1.00 89.56 174 SER A CA 1
ATOM 1364 C C . SER A 1 174 ? 7.142 9.993 -11.038 1.00 89.56 174 SER A C 1
ATOM 1366 O O . SER A 1 174 ? 6.904 8.956 -11.649 1.00 89.56 174 SER A O 1
ATOM 1368 N N . ILE A 1 175 ? 6.381 11.078 -11.131 1.00 84.19 175 ILE A N 1
ATOM 1369 C CA . ILE A 1 175 ? 5.406 11.272 -12.203 1.00 84.19 175 ILE A CA 1
ATOM 1370 C C . ILE A 1 175 ? 5.944 12.474 -12.965 1.00 84.19 175 ILE A C 1
ATOM 1372 O O . ILE A 1 175 ? 5.910 13.584 -12.422 1.00 84.19 175 ILE A O 1
ATOM 1376 N N . GLY A 1 176 ? 6.516 12.240 -14.147 1.00 74.00 176 GLY A N 1
ATOM 1377 C CA . GLY A 1 176 ? 7.041 13.315 -14.982 1.00 74.00 176 GLY A CA 1
ATOM 1378 C C . GLY A 1 176 ? 5.947 14.301 -15.406 1.00 74.00 176 GLY A C 1
ATOM 1379 O O . GLY A 1 176 ? 4.765 13.973 -15.399 1.00 74.00 176 GLY A O 1
ATOM 1380 N N . GLU A 1 177 ? 6.338 15.505 -15.829 1.00 68.88 177 GLU A N 1
ATOM 1381 C CA . GLU A 1 177 ? 5.420 16.596 -16.219 1.00 68.88 177 GLU A CA 1
ATOM 1382 C C . GLU A 1 177 ? 4.373 16.187 -17.277 1.00 68.88 177 GLU A C 1
ATOM 1384 O O . GLU A 1 177 ? 3.254 16.693 -17.288 1.00 68.88 177 GLU A O 1
ATOM 1389 N N . PHE A 1 178 ? 4.726 15.236 -18.146 1.00 68.31 178 PHE A N 1
ATOM 1390 C CA . PHE A 1 178 ? 3.869 14.727 -19.223 1.00 68.31 178 PHE A CA 1
ATOM 1391 C C . PHE A 1 178 ? 3.417 13.276 -19.007 1.00 68.31 178 PHE A C 1
ATOM 1393 O O . PHE A 1 178 ? 2.831 12.670 -19.905 1.00 68.31 178 PHE A O 1
ATOM 1400 N N . GLU A 1 179 ? 3.720 12.698 -17.847 1.00 74.81 179 GLU A N 1
ATOM 1401 C CA . GLU A 1 179 ? 3.326 11.343 -17.475 1.00 74.81 179 GLU A CA 1
ATOM 1402 C C . GLU A 1 179 ? 2.143 11.410 -16.511 1.00 74.81 179 GLU A C 1
ATOM 1404 O O . GLU A 1 179 ? 1.971 12.368 -15.761 1.00 74.81 179 GLU A O 1
ATOM 1409 N N . PHE A 1 180 ? 1.291 10.393 -16.534 1.00 72.19 180 PHE A N 1
ATOM 1410 C CA . PHE A 1 180 ? 0.192 10.286 -15.587 1.00 72.19 180 PHE A CA 1
ATOM 1411 C C . PHE A 1 180 ? 0.006 8.833 -15.176 1.00 72.19 180 PHE A C 1
ATOM 1413 O O . PHE A 1 180 ? 0.165 7.915 -15.980 1.00 72.19 180 PHE A O 1
ATOM 1420 N N . ILE A 1 181 ? -0.360 8.636 -13.914 1.00 83.31 181 ILE A N 1
ATOM 1421 C CA . ILE A 1 181 ? -0.794 7.343 -13.401 1.00 83.31 181 ILE A CA 1
ATOM 1422 C C . ILE A 1 181 ? -2.307 7.261 -13.600 1.00 83.31 181 ILE A C 1
ATOM 1424 O O . ILE A 1 181 ? -3.014 8.227 -13.321 1.00 83.31 181 ILE A O 1
ATOM 1428 N N . ARG A 1 182 ? -2.807 6.125 -14.091 1.00 88.31 182 ARG A N 1
ATOM 1429 C CA . ARG A 1 182 ? -4.240 5.809 -14.135 1.00 88.31 182 ARG A CA 1
ATOM 1430 C C . ARG A 1 182 ? -4.462 4.344 -13.801 1.00 88.31 182 ARG A C 1
ATOM 1432 O O . ARG A 1 182 ? -3.813 3.464 -14.361 1.00 88.31 182 ARG A O 1
ATOM 1439 N N . PHE A 1 183 ? -5.414 4.107 -12.914 1.00 91.44 183 PHE A N 1
ATOM 1440 C CA . PHE A 1 183 ? -5.891 2.792 -12.509 1.00 91.44 183 PHE A CA 1
ATOM 1441 C C . PHE A 1 183 ? -7.396 2.709 -12.795 1.00 91.44 183 PHE A C 1
ATOM 1443 O O . PHE A 1 183 ? -8.221 2.493 -11.908 1.00 91.44 183 PHE A O 1
ATOM 1450 N N . ASP A 1 184 ? -7.748 2.963 -14.054 1.00 87.56 184 ASP A N 1
ATOM 1451 C CA . ASP A 1 184 ? -9.121 3.037 -14.556 1.00 87.56 184 ASP A CA 1
ATOM 1452 C C . ASP A 1 184 ? -9.540 1.793 -15.360 1.00 87.56 184 ASP A C 1
ATOM 1454 O O . ASP A 1 184 ? -10.709 1.641 -15.720 1.00 87.56 184 ASP A O 1
ATOM 1458 N N . LYS A 1 185 ? -8.598 0.879 -15.621 1.00 88.94 185 LYS A N 1
ATOM 1459 C CA . LYS A 1 185 ? -8.839 -0.366 -16.356 1.00 88.94 185 LYS A CA 1
ATOM 1460 C C . LYS A 1 185 ? -9.349 -1.489 -15.445 1.00 88.94 185 LYS A C 1
ATOM 1462 O O . LYS A 1 185 ? -8.912 -1.588 -14.298 1.00 88.94 185 LYS A O 1
ATOM 1467 N N . PRO A 1 186 ? -10.220 -2.381 -15.955 1.00 88.94 186 PRO A N 1
ATOM 1468 C CA . PRO A 1 186 ? -10.628 -3.576 -15.223 1.00 88.94 186 PRO A CA 1
ATOM 1469 C C . PRO A 1 186 ? -9.449 -4.542 -15.022 1.00 88.94 186 PRO A C 1
ATOM 1471 O O . PRO A 1 186 ? -8.523 -4.588 -15.833 1.00 88.94 186 PRO A O 1
ATOM 1474 N N . GLY A 1 187 ? -9.520 -5.364 -13.973 1.00 90.88 187 GLY A N 1
ATOM 1475 C CA . GLY A 1 187 ? -8.486 -6.342 -13.622 1.00 90.88 187 GLY A CA 1
ATOM 1476 C C . GLY A 1 187 ? -7.583 -5.850 -12.492 1.00 90.88 187 GLY A C 1
ATOM 1477 O O . GLY A 1 187 ? -8.047 -5.177 -11.576 1.00 90.88 187 GLY A O 1
ATOM 1478 N N . PHE A 1 188 ? -6.301 -6.212 -12.534 1.00 90.44 188 PHE A N 1
ATOM 1479 C CA . PHE A 1 188 ? -5.309 -5.756 -11.562 1.00 90.44 188 PHE A CA 1
ATOM 1480 C C . PHE A 1 188 ? -4.137 -5.077 -12.272 1.00 90.44 188 PHE A C 1
ATOM 1482 O O . PHE A 1 188 ? -3.692 -5.520 -13.328 1.00 90.44 188 PHE A O 1
ATOM 1489 N N . THR A 1 189 ? -3.628 -4.004 -11.670 1.00 92.94 189 THR A N 1
ATOM 1490 C CA . THR A 1 189 ? -2.374 -3.364 -12.080 1.00 92.94 189 THR A CA 1
ATOM 1491 C C . THR A 1 189 ? -1.291 -3.775 -11.095 1.00 92.94 189 THR A C 1
ATOM 1493 O O . THR A 1 189 ? -1.459 -3.607 -9.889 1.00 92.94 189 THR A O 1
ATOM 1496 N N . ALA A 1 190 ? -0.189 -4.324 -11.599 1.00 92.69 190 ALA A N 1
ATOM 1497 C CA . ALA A 1 190 ? 0.990 -4.604 -10.792 1.00 92.69 190 ALA A CA 1
ATOM 1498 C C . ALA A 1 190 ? 1.982 -3.445 -10.909 1.00 92.69 190 ALA A C 1
ATOM 1500 O O . ALA A 1 190 ? 2.243 -2.958 -12.008 1.00 92.69 190 ALA A O 1
ATOM 1501 N N . LEU A 1 191 ? 2.548 -3.027 -9.7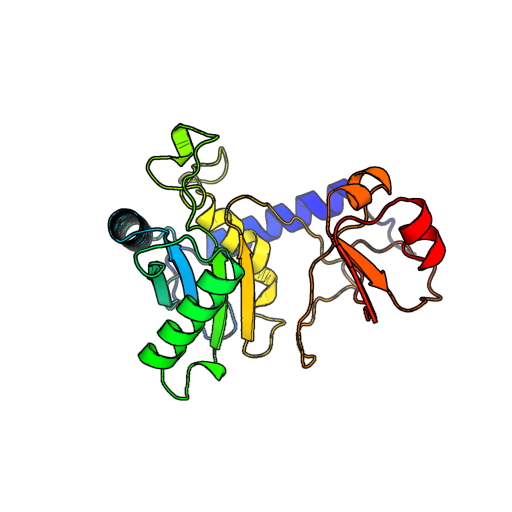78 1.00 91.75 191 LEU A N 1
ATOM 1502 C CA . LEU A 1 191 ? 3.697 -2.129 -9.765 1.00 91.75 191 LEU A CA 1
ATOM 1503 C C . LEU A 1 191 ? 4.968 -2.964 -9.912 1.00 91.75 191 LEU A C 1
ATOM 1505 O O . LEU A 1 191 ? 5.130 -3.987 -9.245 1.00 91.75 191 LEU A O 1
ATOM 1509 N N . ALA A 1 192 ? 5.863 -2.529 -10.790 1.00 91.12 192 ALA A N 1
ATOM 1510 C CA . ALA A 1 192 ? 7.136 -3.182 -11.037 1.00 91.12 192 ALA A CA 1
ATOM 1511 C C . ALA A 1 192 ? 8.219 -2.132 -11.273 1.00 91.12 192 ALA A C 1
ATOM 1513 O O . ALA A 1 192 ? 7.932 -1.008 -11.679 1.00 91.12 192 ALA A O 1
ATOM 1514 N N . HIS A 1 193 ? 9.467 -2.527 -11.050 1.00 88.81 193 HIS A N 1
ATOM 1515 C CA . HIS A 1 193 ? 10.639 -1.747 -11.428 1.00 88.81 193 HIS A CA 1
ATOM 1516 C C . HIS A 1 193 ? 11.517 -2.553 -12.395 1.00 88.81 193 HIS A C 1
ATOM 1518 O O . HIS A 1 193 ? 11.583 -3.785 -12.263 1.00 88.81 193 HIS A O 1
ATOM 1524 N N . PRO A 1 194 ? 12.209 -1.900 -13.342 1.00 89.31 194 PRO A N 1
ATOM 1525 C CA . PRO A 1 194 ? 13.275 -2.550 -14.088 1.00 89.31 194 PRO A CA 1
ATOM 1526 C C . PRO A 1 194 ? 14.387 -2.977 -13.123 1.00 89.31 194 PRO A C 1
ATOM 1528 O O . PRO A 1 194 ? 14.696 -2.300 -12.142 1.00 89.31 194 PRO A O 1
ATOM 1531 N N . SER A 1 195 ? 14.972 -4.141 -13.376 1.00 92.44 195 SER A N 1
ATOM 1532 C CA . SER A 1 195 ? 15.988 -4.737 -12.513 1.00 92.44 195 SER A CA 1
ATOM 1533 C C . SER A 1 195 ? 16.907 -5.643 -13.307 1.00 92.44 195 SER A C 1
ATOM 1535 O O . SER A 1 195 ? 16.596 -6.047 -14.424 1.00 92.44 195 SER A O 1
ATOM 1537 N N . THR A 1 196 ? 18.051 -5.983 -12.720 1.00 95.38 196 THR A N 1
ATOM 1538 C CA . THR A 1 196 ? 18.995 -6.901 -13.357 1.00 95.38 196 THR A CA 1
ATOM 1539 C C . THR A 1 196 ? 18.413 -8.311 -13.455 1.00 95.38 196 THR A C 1
ATOM 1541 O O . THR A 1 196 ? 17.631 -8.744 -12.602 1.00 95.38 196 THR A O 1
ATOM 1544 N N . LEU A 1 197 ? 18.866 -9.074 -14.453 1.00 96.06 197 LEU A N 1
ATOM 1545 C CA . LEU A 1 197 ? 18.489 -10.482 -14.617 1.00 96.06 197 LEU A CA 1
ATOM 1546 C C . LEU A 1 197 ? 18.785 -11.299 -13.351 1.00 96.06 197 LEU A C 1
ATOM 1548 O O . LEU A 1 197 ? 17.988 -12.144 -12.954 1.00 96.06 197 LEU A O 1
ATOM 1552 N N . THR A 1 198 ? 19.882 -10.998 -12.654 1.00 97.00 198 THR A N 1
ATOM 1553 C CA . THR A 1 198 ? 20.234 -11.647 -11.385 1.00 97.00 198 THR A CA 1
ATOM 1554 C C . THR A 1 198 ? 19.152 -11.449 -10.324 1.00 97.00 198 THR A C 1
ATOM 1556 O O . THR A 1 198 ? 18.753 -12.418 -9.679 1.00 97.00 198 THR A O 1
ATOM 1559 N N . ILE A 1 199 ? 18.618 -10.232 -10.168 1.00 95.62 199 ILE A N 1
ATOM 1560 C CA . ILE A 1 199 ? 17.496 -9.964 -9.251 1.00 95.62 199 ILE A CA 1
ATOM 1561 C C . ILE A 1 199 ? 16.254 -10.748 -9.687 1.00 95.62 199 ILE A C 1
ATOM 1563 O O . ILE A 1 199 ? 15.595 -11.361 -8.840 1.00 95.62 199 ILE A O 1
ATOM 1567 N N . GLY A 1 200 ? 15.985 -10.807 -10.996 1.00 95.88 200 GLY A N 1
ATOM 1568 C CA . GLY A 1 200 ? 14.885 -11.582 -11.577 1.00 95.88 200 GLY A CA 1
ATOM 1569 C C . GLY A 1 200 ? 14.870 -13.051 -11.142 1.00 95.88 200 GLY A C 1
ATOM 1570 O O . GLY A 1 200 ? 13.801 -13.599 -10.888 1.00 95.88 200 GLY A O 1
ATOM 1571 N N . THR A 1 201 ? 16.036 -13.669 -10.917 1.00 97.00 201 THR A N 1
ATOM 1572 C CA . THR A 1 201 ? 16.117 -15.072 -10.455 1.00 97.00 201 THR A CA 1
ATOM 1573 C C . THR A 1 201 ? 15.555 -15.325 -9.057 1.00 97.00 201 THR A C 1
ATOM 1575 O O . THR A 1 201 ? 15.237 -16.458 -8.701 1.00 97.00 201 THR A O 1
ATOM 1578 N N . THR A 1 202 ? 15.392 -14.274 -8.255 1.00 95.88 202 THR A N 1
ATOM 1579 C CA . THR A 1 202 ? 14.896 -14.368 -6.874 1.00 95.88 202 THR A CA 1
ATOM 1580 C C . THR A 1 202 ? 13.508 -13.751 -6.693 1.00 95.88 202 THR A C 1
ATOM 1582 O O . THR A 1 202 ? 12.899 -13.934 -5.634 1.00 95.88 202 THR A O 1
ATOM 1585 N N . HIS A 1 203 ? 12.968 -13.105 -7.733 1.00 94.44 203 HIS A N 1
ATOM 1586 C CA . HIS A 1 203 ? 11.719 -12.343 -7.701 1.00 94.44 203 HIS A CA 1
ATOM 1587 C C . HIS A 1 203 ? 10.734 -12.783 -8.794 1.00 94.44 203 HIS A C 1
ATOM 1589 O O . HIS A 1 203 ? 10.993 -13.678 -9.596 1.00 94.44 203 HIS A O 1
ATOM 1595 N N . GLY A 1 204 ? 9.545 -12.186 -8.780 1.00 95.06 204 GLY A N 1
ATOM 1596 C CA . GLY A 1 204 ? 8.602 -12.294 -9.885 1.00 95.06 204 GLY A CA 1
ATOM 1597 C C . GLY A 1 204 ? 9.018 -11.399 -11.051 1.00 95.06 204 GLY A C 1
ATOM 1598 O O . GLY A 1 204 ? 9.411 -10.259 -10.827 1.00 95.06 204 GLY A O 1
ATOM 1599 N N . VAL A 1 205 ? 8.912 -11.907 -12.278 1.00 96.69 205 VAL A N 1
ATOM 1600 C CA . VAL A 1 205 ? 9.250 -11.176 -13.508 1.00 96.69 205 VAL A CA 1
ATOM 1601 C C . VAL A 1 205 ? 8.010 -11.085 -14.392 1.00 96.69 205 VAL A C 1
ATOM 1603 O O . VAL A 1 205 ? 7.364 -12.098 -14.670 1.00 96.69 205 VAL A O 1
ATOM 1606 N N . PHE A 1 206 ? 7.673 -9.871 -14.823 1.00 95.44 206 PHE A N 1
ATOM 1607 C CA . PHE A 1 206 ? 6.558 -9.605 -15.730 1.00 95.44 206 PHE A CA 1
ATOM 1608 C C . PHE A 1 206 ? 7.052 -9.564 -17.173 1.00 95.44 206 PHE A C 1
ATOM 1610 O O . PHE A 1 206 ? 8.037 -8.897 -17.476 1.00 95.44 206 PHE A O 1
ATOM 1617 N N . VAL A 1 207 ? 6.354 -10.268 -18.058 1.00 94.69 207 VAL A N 1
ATOM 1618 C CA . VAL A 1 207 ? 6.599 -10.238 -19.499 1.00 94.69 207 VAL A CA 1
ATOM 1619 C C . VAL A 1 207 ? 5.603 -9.272 -20.122 1.00 94.69 207 VAL A C 1
ATOM 1621 O O . VAL A 1 207 ? 4.386 -9.477 -20.044 1.00 94.69 207 VAL A O 1
ATOM 1624 N N . LEU A 1 208 ? 6.133 -8.199 -20.697 1.00 92.38 208 LEU A N 1
ATOM 1625 C CA . LEU A 1 208 ? 5.351 -7.087 -21.220 1.00 92.38 208 LEU A CA 1
ATOM 1626 C C . LEU A 1 208 ? 5.137 -7.239 -22.728 1.00 92.38 208 LEU A C 1
ATOM 1628 O O . LEU A 1 208 ? 5.979 -7.797 -23.433 1.00 92.38 208 LEU A O 1
ATOM 1632 N N . ASP A 1 209 ? 4.021 -6.719 -23.229 1.00 89.88 209 ASP A N 1
ATOM 1633 C CA . ASP A 1 209 ? 3.767 -6.644 -24.672 1.00 89.88 209 ASP A CA 1
ATOM 1634 C C . ASP A 1 209 ? 4.787 -5.721 -25.346 1.00 89.88 209 ASP A C 1
ATOM 1636 O O . ASP A 1 209 ? 5.120 -4.699 -24.741 1.00 89.88 209 ASP A O 1
ATOM 1640 N N . PRO A 1 210 ? 5.273 -6.020 -26.568 1.00 83.00 210 PRO A N 1
ATOM 1641 C CA . PRO A 1 210 ? 6.248 -5.189 -27.279 1.00 83.00 210 PRO A CA 1
ATOM 1642 C C . PRO A 1 210 ? 5.846 -3.711 -27.334 1.00 83.00 210 PRO A C 1
ATOM 1644 O O . PRO A 1 210 ? 4.664 -3.382 -27.438 1.00 83.00 210 PRO A O 1
ATOM 1647 N N . PHE A 1 211 ? 6.831 -2.818 -27.255 1.00 75.88 211 PHE A N 1
ATOM 1648 C CA . PHE A 1 211 ? 6.602 -1.377 -27.259 1.00 75.88 211 PHE A CA 1
ATOM 1649 C C . PHE A 1 211 ? 7.649 -0.684 -28.133 1.00 75.88 211 PHE A C 1
ATOM 1651 O O . PHE A 1 211 ? 8.843 -0.864 -27.913 1.00 75.88 211 PHE A O 1
ATOM 1658 N N . ASP A 1 212 ? 7.185 0.088 -29.118 1.00 66.31 212 ASP A N 1
ATOM 1659 C CA . ASP A 1 212 ? 8.021 0.676 -30.179 1.00 66.31 212 ASP A CA 1
ATOM 1660 C C . ASP A 1 212 ? 8.613 2.058 -29.826 1.00 66.31 212 ASP A C 1
ATOM 1662 O O . ASP A 1 212 ? 9.278 2.681 -30.655 1.00 66.31 212 ASP A O 1
ATOM 1666 N N . ASP A 1 213 ? 8.392 2.574 -28.612 1.00 67.50 213 ASP A N 1
ATOM 1667 C CA . ASP A 1 213 ? 8.948 3.868 -28.193 1.00 67.50 213 ASP A CA 1
ATOM 1668 C C . ASP A 1 213 ? 10.248 3.672 -27.398 1.00 67.50 213 ASP A C 1
ATOM 1670 O O . ASP A 1 213 ? 10.256 3.115 -26.303 1.00 67.50 213 ASP A O 1
ATOM 1674 N N . LEU A 1 214 ? 11.354 4.169 -27.957 1.00 55.47 214 LEU A N 1
ATOM 1675 C CA . LEU A 1 214 ? 12.709 4.093 -27.392 1.00 55.47 214 LEU A CA 1
ATOM 1676 C C . LEU A 1 214 ? 12.990 5.165 -26.327 1.00 55.47 214 LEU A C 1
ATOM 1678 O O . LEU A 1 214 ? 14.116 5.285 -25.839 1.00 55.47 214 LEU A O 1
ATOM 1682 N N . LYS A 1 215 ? 12.009 6.010 -25.995 1.00 65.12 215 LYS A N 1
ATOM 1683 C CA . LYS A 1 215 ? 12.203 7.052 -24.985 1.00 65.12 215 LYS A CA 1
ATOM 1684 C C . LYS A 1 215 ? 12.209 6.432 -23.598 1.00 65.12 215 LYS A C 1
ATOM 1686 O O . LYS A 1 215 ? 11.188 5.938 -23.138 1.00 65.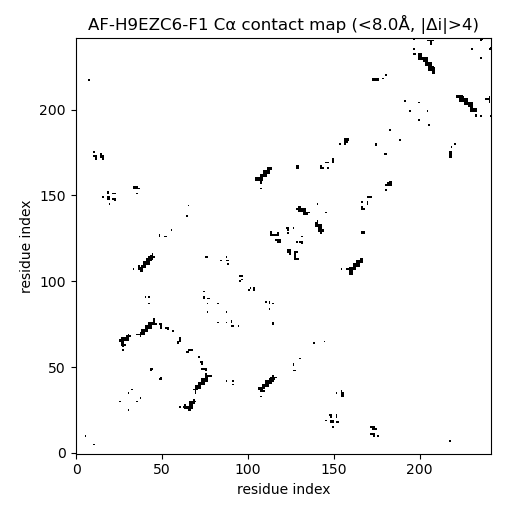12 215 LYS A O 1
ATOM 1691 N N . HIS A 1 216 ? 13.340 6.552 -22.911 1.00 63.28 216 HIS A N 1
ATOM 1692 C CA . HIS A 1 216 ? 13.422 6.231 -21.494 1.00 63.28 216 HIS A CA 1
ATOM 1693 C C . HIS A 1 216 ? 12.484 7.159 -20.703 1.00 63.28 216 HIS A C 1
ATOM 1695 O O . HIS A 1 216 ? 12.525 8.387 -20.867 1.00 63.28 216 HIS A O 1
ATOM 1701 N N . ARG A 1 217 ? 11.603 6.558 -19.904 1.00 71.88 217 ARG A N 1
ATOM 1702 C CA . ARG A 1 217 ? 10.598 7.227 -19.074 1.00 71.88 217 ARG A CA 1
ATOM 1703 C C . ARG A 1 217 ? 10.801 6.823 -17.619 1.00 71.88 217 ARG A C 1
ATOM 1705 O O . ARG A 1 217 ? 11.219 5.698 -17.357 1.00 71.88 217 ARG A O 1
ATOM 1712 N N . ASP A 1 218 ? 10.496 7.733 -16.698 1.00 76.00 218 ASP A N 1
ATOM 1713 C CA . ASP A 1 218 ? 10.554 7.436 -15.259 1.00 76.00 218 ASP A CA 1
ATOM 1714 C C . ASP A 1 218 ? 9.405 6.488 -14.861 1.00 76.00 218 ASP A C 1
ATOM 1716 O O . ASP A 1 218 ? 9.529 5.714 -13.910 1.00 76.00 218 ASP A O 1
ATOM 1720 N N . LEU A 1 219 ? 8.299 6.522 -15.615 1.00 83.31 219 LEU A N 1
ATOM 1721 C CA . LEU A 1 219 ? 7.124 5.679 -15.431 1.00 83.31 219 LEU A CA 1
ATOM 1722 C C . LEU A 1 219 ? 6.630 5.102 -16.768 1.00 83.31 219 LEU A C 1
ATOM 1724 O O . LEU A 1 219 ? 6.411 5.825 -17.743 1.00 83.31 219 LEU A O 1
ATOM 1728 N N . GLU A 1 220 ? 6.349 3.797 -16.786 1.00 83.81 220 GLU A N 1
ATOM 1729 C CA . GLU A 1 220 ? 5.721 3.110 -17.919 1.00 83.81 220 GLU A CA 1
ATOM 1730 C C . GLU A 1 220 ? 4.425 2.407 -17.506 1.00 83.81 220 GLU A C 1
ATOM 1732 O O . GLU A 1 220 ? 4.345 1.767 -16.458 1.00 83.81 220 GLU A O 1
ATOM 1737 N N . TYR A 1 221 ? 3.412 2.486 -18.372 1.00 84.94 221 TYR A N 1
ATOM 1738 C CA . TYR A 1 221 ? 2.159 1.750 -18.225 1.00 84.94 221 TYR A CA 1
ATOM 1739 C C . TYR A 1 221 ? 1.990 0.796 -19.407 1.00 84.94 221 TYR A C 1
ATOM 1741 O O . TYR A 1 221 ? 1.719 1.228 -20.530 1.00 84.94 221 TYR A O 1
ATOM 1749 N N . ARG A 1 222 ? 2.185 -0.505 -19.166 1.00 87.31 222 ARG A N 1
ATOM 1750 C CA . ARG A 1 222 ? 2.221 -1.535 -20.213 1.00 87.31 222 ARG A CA 1
ATOM 1751 C C . ARG A 1 222 ? 1.342 -2.725 -19.868 1.00 87.31 222 ARG A C 1
ATOM 1753 O O . ARG A 1 222 ? 1.192 -3.096 -18.707 1.00 87.31 222 ARG A O 1
ATOM 1760 N N . SER A 1 223 ? 0.782 -3.331 -20.909 1.00 90.31 223 SER A N 1
ATOM 1761 C CA . SER A 1 223 ? 0.092 -4.609 -20.798 1.00 90.31 223 SER A CA 1
ATOM 1762 C C . SER A 1 223 ? 1.103 -5.718 -20.514 1.00 90.31 223 SER A C 1
ATOM 1764 O O . SER A 1 223 ? 2.178 -5.776 -21.114 1.00 90.31 223 SER A O 1
ATOM 1766 N N . CYS A 1 224 ? 0.746 -6.589 -19.579 1.00 91.94 224 CYS A N 1
ATOM 1767 C CA . CYS A 1 224 ? 1.516 -7.762 -19.202 1.00 91.94 224 CYS A CA 1
ATOM 1768 C C . CYS A 1 224 ? 0.716 -9.002 -19.589 1.00 91.94 224 CYS A C 1
ATOM 1770 O O . CYS A 1 224 ? -0.436 -9.142 -19.178 1.00 91.94 224 CYS A O 1
ATOM 1772 N N . HIS A 1 225 ? 1.320 -9.906 -20.356 1.00 92.19 225 HIS A N 1
ATOM 1773 C CA . HIS A 1 225 ? 0.657 -11.140 -20.784 1.00 92.19 225 HIS A CA 1
ATOM 1774 C C . HIS A 1 225 ? 1.174 -12.379 -20.042 1.00 92.19 225 HIS A C 1
ATOM 1776 O O . HIS A 1 225 ? 0.606 -13.466 -20.188 1.00 92.19 225 HIS A O 1
ATOM 1782 N N . ARG A 1 226 ? 2.254 -12.263 -19.250 1.00 94.44 226 ARG A N 1
ATOM 1783 C CA . ARG A 1 226 ? 2.801 -13.398 -18.494 1.00 94.44 226 ARG A CA 1
ATOM 1784 C C . ARG A 1 226 ? 3.566 -12.977 -17.244 1.00 94.44 226 ARG A C 1
ATOM 1786 O O . ARG A 1 226 ? 4.299 -11.999 -17.235 1.00 94.44 226 ARG A O 1
ATOM 1793 N N . PHE A 1 227 ? 3.452 -13.800 -16.208 1.00 95.19 227 PHE A N 1
ATOM 1794 C CA . PHE A 1 227 ? 4.259 -13.722 -14.996 1.00 95.19 227 PHE A CA 1
ATOM 1795 C C . PHE A 1 227 ? 5.159 -14.955 -14.878 1.00 95.19 227 PHE A C 1
ATOM 1797 O O . PHE A 1 227 ? 4.710 -16.086 -15.078 1.00 95.19 227 PHE A O 1
ATOM 1804 N N . LEU A 1 228 ? 6.424 -14.742 -14.530 1.00 96.50 228 LEU A N 1
ATOM 1805 C CA . LEU A 1 228 ? 7.399 -15.789 -14.256 1.00 96.50 228 LEU A CA 1
ATOM 1806 C C . LEU A 1 228 ? 7.800 -15.719 -12.780 1.00 96.50 228 LEU A C 1
ATOM 1808 O O . LEU A 1 228 ? 8.347 -14.718 -12.324 1.00 96.50 228 LEU A O 1
ATOM 1812 N N . HIS A 1 229 ? 7.557 -16.788 -12.023 1.00 96.19 229 HIS A N 1
ATOM 1813 C CA . HIS A 1 229 ? 7.977 -16.857 -10.624 1.00 96.19 229 HIS A CA 1
ATOM 1814 C C . HIS A 1 229 ? 9.418 -17.361 -10.523 1.00 96.19 229 HIS A C 1
ATOM 1816 O O . HIS A 1 229 ? 9.662 -18.529 -10.828 1.00 96.19 229 HIS A O 1
ATOM 1822 N N . LYS A 1 230 ? 10.347 -16.497 -10.088 1.00 96.38 230 LYS A N 1
ATOM 1823 C CA . LYS A 1 230 ? 11.767 -16.823 -9.857 1.00 96.38 230 LYS A CA 1
ATOM 1824 C C . LYS A 1 230 ? 12.403 -17.596 -11.028 1.00 96.38 230 LYS A C 1
ATOM 1826 O O . LYS A 1 230 ? 12.892 -18.712 -10.834 1.00 96.38 230 LYS A O 1
ATOM 1831 N N . PRO A 1 231 ? 12.301 -17.080 -12.270 1.00 97.69 231 PRO A N 1
ATOM 1832 C CA . PRO A 1 231 ? 12.809 -17.770 -13.452 1.00 97.69 231 PRO A CA 1
ATOM 1833 C C . PRO A 1 231 ? 14.338 -17.856 -13.461 1.00 97.69 231 PRO A C 1
ATOM 1835 O O . PRO A 1 231 ? 15.023 -17.012 -12.893 1.00 97.69 231 PRO A O 1
ATOM 1838 N N . SER A 1 232 ? 14.884 -18.829 -14.190 1.00 97.88 232 SER A N 1
ATOM 1839 C CA . SER A 1 232 ? 16.294 -18.768 -14.584 1.00 97.88 232 SER A CA 1
ATOM 1840 C C . SER A 1 232 ? 16.517 -17.673 -15.635 1.00 97.88 232 SER A C 1
ATOM 1842 O O . SER A 1 232 ? 15.568 -17.202 -16.274 1.00 97.88 232 SER A O 1
ATOM 1844 N N . ILE A 1 233 ? 17.776 -17.281 -15.841 1.00 97.94 233 ILE A N 1
ATOM 1845 C CA . ILE A 1 233 ? 18.148 -16.276 -16.845 1.00 97.94 233 ILE A CA 1
ATOM 1846 C C . ILE A 1 233 ? 17.757 -16.742 -18.253 1.00 97.94 233 ILE A C 1
ATOM 1848 O O . ILE A 1 233 ? 17.165 -15.982 -19.015 1.00 97.94 233 ILE A O 1
ATOM 1852 N N . GLU A 1 234 ? 17.993 -18.012 -18.573 1.00 97.81 234 GLU A N 1
ATOM 1853 C CA . GLU A 1 234 ? 17.651 -18.608 -19.869 1.00 97.81 234 GLU A CA 1
ATOM 1854 C C . GLU A 1 234 ? 16.146 -18.519 -20.131 1.00 97.81 234 GLU A C 1
ATOM 1856 O O . GLU A 1 234 ? 15.717 -18.193 -21.236 1.00 97.81 234 GLU A O 1
ATOM 1861 N N . LYS A 1 235 ? 15.334 -18.748 -19.091 1.00 97.25 235 LYS A N 1
ATOM 1862 C CA . LYS A 1 235 ? 13.879 -18.638 -19.177 1.00 97.25 235 LYS A CA 1
ATOM 1863 C C . LYS A 1 235 ? 13.436 -17.193 -19.424 1.00 97.25 235 LYS A C 1
ATOM 1865 O O . LYS A 1 235 ? 12.493 -16.986 -20.180 1.00 97.25 235 LYS A O 1
ATOM 1870 N N . MET A 1 236 ? 14.104 -16.199 -18.834 1.00 97.06 236 MET A N 1
ATOM 1871 C CA . MET A 1 236 ? 13.812 -14.786 -19.116 1.00 97.06 236 MET A CA 1
ATOM 1872 C C . MET A 1 236 ? 14.102 -14.429 -20.577 1.00 97.06 236 MET A C 1
ATOM 1874 O O . MET A 1 236 ? 13.238 -13.844 -21.225 1.00 97.06 236 MET A O 1
ATOM 1878 N N . TYR A 1 237 ? 15.236 -14.866 -21.136 1.00 96.69 237 TYR A N 1
ATOM 1879 C CA . TYR A 1 237 ? 15.525 -14.693 -22.567 1.00 96.69 237 TYR A CA 1
ATOM 1880 C C . TYR A 1 237 ? 14.515 -15.418 -23.462 1.00 96.69 237 TYR A C 1
ATOM 1882 O O . TYR A 1 237 ? 14.019 -14.836 -24.423 1.00 96.69 237 TYR A O 1
ATOM 1890 N N . GLN A 1 238 ? 14.157 -16.663 -23.130 1.00 96.69 238 GLN A N 1
ATOM 1891 C CA . GLN A 1 238 ? 13.188 -17.451 -23.898 1.00 96.69 238 GLN A CA 1
ATOM 1892 C C . GLN A 1 238 ? 11.822 -16.759 -24.006 1.00 96.69 238 GLN A C 1
ATOM 1894 O O . GLN A 1 238 ? 11.153 -16.867 -25.032 1.00 96.69 238 GLN A O 1
ATOM 1899 N N . PHE A 1 239 ? 11.401 -16.069 -22.945 1.00 94.56 239 PHE A N 1
ATOM 1900 C CA . PHE A 1 239 ? 10.132 -15.346 -22.902 1.00 94.56 239 PHE A CA 1
ATOM 1901 C C . PHE A 1 239 ? 10.263 -13.854 -23.225 1.00 94.56 239 PHE A C 1
ATOM 1903 O O . PHE A 1 239 ? 9.276 -13.144 -23.081 1.00 94.56 239 PHE A O 1
ATOM 1910 N N . ASN A 1 240 ? 11.431 -13.380 -23.675 1.00 92.19 240 ASN A N 1
ATOM 1911 C CA . ASN A 1 240 ? 11.683 -11.969 -23.982 1.00 92.19 240 ASN A CA 1
ATOM 1912 C C . ASN A 1 240 ? 11.343 -11.020 -22.811 1.00 92.19 240 ASN A C 1
ATOM 1914 O O . ASN A 1 240 ? 10.695 -9.991 -22.982 1.00 92.19 240 ASN A O 1
ATOM 1918 N N . ALA A 1 241 ? 11.746 -11.412 -21.602 1.00 91.06 241 ALA A N 1
ATOM 1919 C CA . ALA A 1 241 ? 11.561 -10.662 -20.362 1.00 91.06 241 ALA A CA 1
ATOM 1920 C C . ALA A 1 241 ? 12.874 -9.984 -19.927 1.00 91.06 241 ALA A C 1
ATOM 1922 O O . ALA A 1 241 ? 13.307 -10.150 -18.784 1.00 91.06 241 ALA A O 1
ATOM 1923 N N . VAL A 1 242 ? 13.541 -9.317 -20.876 1.00 86.12 242 VAL A N 1
ATOM 1924 C CA . VAL A 1 242 ? 14.885 -8.730 -20.739 1.00 86.12 242 VAL A CA 1
ATOM 1925 C C . VAL A 1 242 ? 14.918 -7.278 -21.186 1.00 86.12 242 VAL A C 1
ATOM 1927 O O . VAL A 1 242 ? 14.071 -6.907 -22.030 1.00 86.12 242 VAL A O 1
#

Secondary structure (DSSP, 8-state):
-PPPPPPHHHHHHHHHHHHHHHHHHHTTSBPPBTTB-SEEEEEESSHHHHHHHHHHHHHHHHTT-S-BS-EEEEEEPPSSS--HHHHHHHHHHHHHHHHHGGGGGGSEEEEEE--S--TT-HHHHHH-GGG-B-S-TTTTPBHHHHHHHHTTTSGGGB-SEEEEEESS--------TT----B-SSS-PPP-----HHHHTTSEEEEEPP-------S-----EEEEEES--HHHHHHTT--

Organism: Macaca mulatta (NCBI:txid9544)

Nearest PDB structures (foldseek):
  3jzm-assembly1_B  TM=3.418E-01  e=6.099E-02  Synechococcus elongatus PCC 7942 = FACHB-805
  3k09-assembly1_B  TM=3.483E-01  e=1.410E-01  Synechococcus elongatus PCC 7942 = FACHB-805
  3k0c-assembly1_B  TM=3.175E-01  e=1.162E-01  Synechococcus elongatus PCC 7942 = FACHB-805
  4ijm-assembly1_F  TM=3.286E-01  e=1.711E-01  Synechococcus elongatus PCC 7942 = FACHB-805
  4tla-assembly1_E  TM=3.141E-01  e=2.518E-01  Synechococcus elongatus PCC 7942 = FACHB-805

pLDDT: mean 89.41, std 11.92, range [32.56, 98.62]